Protein AF-A0A2S8GJJ5-F1 (afdb_monomer)

Structure (mmCIF, N/CA/C/O backbone):
data_AF-A0A2S8GJJ5-F1
#
_entry.id   AF-A0A2S8GJJ5-F1
#
loop_
_atom_site.group_PDB
_atom_site.id
_atom_site.type_symbol
_atom_site.label_atom_id
_atom_site.label_alt_id
_atom_site.label_comp_id
_atom_site.label_asym_id
_atom_site.label_entity_id
_atom_site.label_seq_id
_atom_site.pdbx_PDB_ins_code
_atom_site.Cartn_x
_atom_site.Cartn_y
_atom_site.Cartn_z
_atom_site.occupancy
_atom_site.B_iso_or_equiv
_atom_site.auth_seq_id
_atom_site.auth_comp_id
_atom_site.auth_asym_id
_atom_site.auth_atom_id
_atom_site.pdbx_PDB_model_num
ATOM 1 N N . MET A 1 1 ? -1.667 -12.383 -9.788 1.00 52.94 1 MET A N 1
ATOM 2 C CA . MET A 1 1 ? -0.301 -11.829 -9.575 1.00 52.94 1 MET A CA 1
ATOM 3 C C . MET A 1 1 ? 0.108 -11.049 -10.818 1.00 52.94 1 MET A C 1
ATOM 5 O O . MET A 1 1 ? -0.286 -11.473 -11.898 1.00 52.94 1 MET A O 1
ATOM 9 N N . PRO A 1 2 ? 0.875 -9.944 -10.717 1.00 57.31 2 PRO A N 1
ATOM 10 C CA . PRO A 1 2 ? 1.230 -9.150 -11.893 1.00 57.31 2 PRO A CA 1
ATOM 11 C C . PRO A 1 2 ? 2.008 -9.997 -12.908 1.00 57.31 2 PRO A C 1
ATOM 13 O O . PRO A 1 2 ? 2.920 -10.736 -12.539 1.00 57.31 2 PRO A O 1
ATOM 16 N N . ALA A 1 3 ? 1.654 -9.891 -14.187 1.00 61.38 3 ALA A N 1
ATOM 17 C CA . ALA A 1 3 ? 2.387 -10.554 -15.259 1.00 6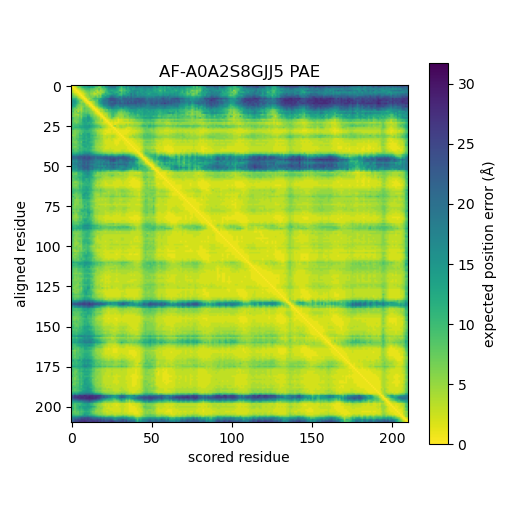1.38 3 ALA A CA 1
ATOM 18 C C . ALA A 1 3 ? 3.567 -9.676 -15.695 1.00 61.38 3 ALA A C 1
ATOM 20 O O . ALA A 1 3 ? 3.374 -8.507 -16.048 1.00 61.38 3 ALA A O 1
ATOM 21 N N . TYR A 1 4 ? 4.777 -10.239 -15.692 1.00 63.47 4 TYR A N 1
ATOM 22 C CA . TYR A 1 4 ? 5.993 -9.548 -16.122 1.00 63.47 4 TYR A CA 1
ATOM 23 C C . TYR A 1 4 ? 6.486 -10.085 -17.458 1.00 63.47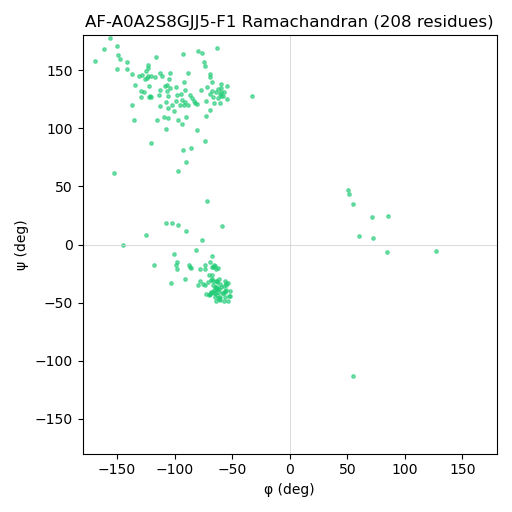 4 TYR A C 1
ATOM 25 O O . TYR A 1 4 ? 6.562 -11.291 -17.684 1.00 63.47 4 TYR A O 1
ATOM 33 N N . TYR A 1 5 ? 6.875 -9.161 -18.324 1.00 61.09 5 TYR A N 1
ATOM 34 C CA . TYR A 1 5 ? 7.342 -9.418 -19.671 1.00 61.09 5 TYR A CA 1
ATOM 35 C C . TYR A 1 5 ? 8.729 -8.809 -19.848 1.00 61.09 5 TYR A C 1
ATOM 37 O O . TYR A 1 5 ? 9.034 -7.726 -19.345 1.00 61.09 5 TYR A O 1
ATOM 45 N N . GLU A 1 6 ? 9.583 -9.498 -20.594 1.00 61.84 6 GLU A N 1
ATOM 46 C CA . GLU A 1 6 ? 10.847 -8.945 -21.064 1.00 61.84 6 GLU A CA 1
ATOM 47 C C . GLU A 1 6 ? 10.634 -8.393 -22.475 1.00 61.84 6 GLU A C 1
ATOM 49 O O . GLU A 1 6 ? 10.270 -9.136 -23.389 1.00 61.84 6 GLU A O 1
ATOM 54 N N . LEU A 1 7 ? 10.862 -7.093 -22.670 1.00 57.16 7 LEU A N 1
ATOM 55 C CA . LEU A 1 7 ? 10.844 -6.520 -24.013 1.00 57.16 7 LEU A CA 1
ATOM 56 C C . LEU A 1 7 ? 12.061 -7.029 -24.792 1.00 57.16 7 LEU A C 1
ATOM 58 O O . LEU A 1 7 ? 13.203 -6.728 -24.448 1.00 57.16 7 LEU A O 1
ATOM 62 N N . ARG A 1 8 ? 11.817 -7.792 -25.861 1.00 49.19 8 ARG A N 1
ATOM 63 C CA . ARG A 1 8 ? 12.848 -8.231 -26.811 1.00 49.19 8 ARG A CA 1
ATOM 64 C C . ARG A 1 8 ? 12.732 -7.410 -28.092 1.00 49.19 8 ARG A C 1
ATOM 66 O O . ARG A 1 8 ? 11.630 -7.226 -28.594 1.00 49.19 8 ARG A O 1
ATOM 73 N N . GLY A 1 9 ? 13.860 -6.931 -28.623 1.00 54.44 9 GLY A N 1
ATOM 74 C CA . GLY A 1 9 ? 13.903 -6.237 -29.921 1.00 54.44 9 GLY A CA 1
ATOM 75 C C . GLY A 1 9 ? 14.570 -4.860 -29.929 1.00 54.44 9 GLY A C 1
ATOM 76 O O . GLY A 1 9 ? 14.778 -4.312 -31.005 1.00 54.44 9 GLY A O 1
ATOM 77 N N . VAL A 1 10 ? 14.968 -4.321 -28.771 1.00 59.69 10 VAL A N 1
ATOM 78 C CA . VAL A 1 10 ? 15.830 -3.130 -28.692 1.00 59.69 10 VAL A CA 1
ATOM 79 C C . VAL A 1 10 ? 17.236 -3.582 -28.276 1.00 59.69 10 VAL A C 1
ATOM 81 O O . VAL A 1 10 ? 17.415 -4.017 -27.134 1.00 59.69 10 VAL A O 1
ATOM 84 N N . PRO A 1 11 ? 18.240 -3.542 -29.175 1.00 49.84 11 PRO A N 1
ATOM 85 C CA . PRO A 1 11 ? 19.603 -3.949 -28.844 1.00 49.84 11 PRO A CA 1
ATOM 86 C C . PRO A 1 11 ? 20.123 -3.184 -27.619 1.00 49.84 11 PRO A C 1
ATOM 88 O O . PRO A 1 11 ? 20.092 -1.958 -27.589 1.00 49.84 11 PRO A O 1
ATOM 91 N N . GLY A 1 12 ? 20.573 -3.910 -26.593 1.00 54.97 12 GLY A N 1
ATOM 92 C CA . GLY A 1 12 ? 21.130 -3.328 -25.364 1.00 54.97 12 GLY A CA 1
ATOM 93 C C . GLY A 1 12 ? 20.116 -2.926 -24.284 1.00 54.97 12 GLY A C 1
ATOM 94 O O . GLY A 1 12 ? 20.532 -2.612 -23.173 1.00 54.97 12 GLY A O 1
ATOM 95 N N . VAL A 1 13 ? 18.805 -2.990 -24.543 1.00 56.56 13 VAL A N 1
ATOM 96 C CA . VAL A 1 13 ? 17.774 -2.658 -23.545 1.00 56.56 13 VAL A CA 1
ATOM 97 C C . VAL A 1 13 ? 17.090 -3.934 -23.061 1.00 56.56 13 VAL A C 1
ATOM 99 O O . VAL A 1 13 ? 16.177 -4.449 -23.699 1.00 56.56 13 VAL A O 1
ATOM 102 N N . ARG A 1 14 ? 17.509 -4.437 -21.894 1.00 58.53 14 ARG A N 1
ATOM 103 C CA . ARG A 1 14 ? 16.761 -5.452 -21.135 1.00 58.53 14 ARG A CA 1
ATOM 104 C C . ARG A 1 14 ? 15.858 -4.745 -20.132 1.00 58.53 14 ARG A C 1
ATOM 106 O O . ARG A 1 14 ? 16.223 -4.588 -18.970 1.00 58.53 14 ARG A O 1
ATOM 113 N N . LYS A 1 15 ? 14.700 -4.262 -20.586 1.00 62.59 15 LYS A N 1
ATOM 114 C CA . LYS A 1 15 ? 13.702 -3.653 -19.697 1.00 62.59 15 LYS A CA 1
ATOM 115 C C . LYS A 1 15 ? 12.581 -4.654 -19.436 1.00 62.59 15 LYS A C 1
ATOM 117 O O . LYS A 1 15 ? 11.916 -5.101 -20.371 1.00 62.59 15 LYS A O 1
ATOM 122 N N . ARG A 1 16 ? 12.388 -5.004 -18.163 1.00 65.38 16 ARG A N 1
ATOM 123 C CA . ARG A 1 16 ? 11.193 -5.721 -17.712 1.00 65.38 16 ARG A CA 1
ATOM 124 C C . ARG A 1 16 ? 10.044 -4.727 -17.622 1.00 65.38 16 ARG A C 1
ATOM 126 O O . ARG A 1 16 ? 10.215 -3.632 -17.091 1.00 65.38 16 ARG A O 1
ATOM 133 N N . ILE A 1 17 ? 8.900 -5.106 -18.166 1.00 69.31 17 ILE A N 1
ATOM 134 C CA . ILE A 1 17 ? 7.639 -4.388 -18.009 1.00 69.31 17 ILE A CA 1
ATOM 135 C C . ILE A 1 17 ? 6.677 -5.312 -17.276 1.00 69.31 17 ILE A C 1
ATOM 137 O O . ILE A 1 17 ? 6.706 -6.520 -17.490 1.00 69.31 17 ILE A O 1
ATOM 141 N N . GLY A 1 18 ? 5.835 -4.771 -16.408 1.00 67.12 18 GLY A N 1
ATOM 142 C CA . GLY A 1 18 ? 4.723 -5.529 -15.848 1.00 67.12 18 GLY A CA 1
ATOM 143 C C . GLY A 1 18 ? 3.418 -4.812 -16.128 1.00 67.12 18 GLY A C 1
ATOM 144 O O . GLY A 1 18 ? 3.379 -3.580 -16.161 1.00 67.12 18 GLY A O 1
ATOM 145 N N . LEU A 1 19 ? 2.367 -5.589 -16.360 1.00 69.19 19 LEU A N 1
ATOM 146 C CA . LEU A 1 19 ? 1.016 -5.061 -16.499 1.00 69.19 19 LEU A CA 1
ATOM 147 C C . LEU A 1 19 ? 0.356 -5.067 -15.119 1.00 69.19 19 LEU A C 1
ATOM 149 O O . LEU A 1 19 ? 0.287 -6.107 -14.462 1.00 69.19 19 LEU A O 1
ATOM 153 N N . ARG A 1 20 ? -0.094 -3.891 -14.670 1.00 74.50 20 ARG A N 1
ATOM 154 C CA . ARG A 1 20 ? -0.868 -3.747 -13.434 1.00 74.50 20 ARG A CA 1
ATOM 155 C C . ARG A 1 20 ? -2.345 -3.882 -13.780 1.00 74.50 20 ARG A C 1
ATOM 157 O O . ARG A 1 20 ? -2.916 -2.981 -14.381 1.00 74.50 20 ARG A O 1
ATOM 164 N N . GLU A 1 21 ? -2.965 -4.978 -13.370 1.00 76.12 21 GLU A N 1
ATOM 165 C CA . GLU A 1 21 ? -4.426 -5.103 -13.363 1.00 76.12 21 GLU A CA 1
ATOM 166 C C . GLU A 1 21 ? -4.950 -4.787 -11.965 1.00 76.12 21 GLU A C 1
ATOM 168 O O . GLU A 1 21 ? -5.479 -5.650 -11.270 1.00 76.12 21 GLU A O 1
ATOM 173 N N . LEU A 1 22 ? -4.727 -3.545 -11.529 1.00 85.06 22 LEU A N 1
ATOM 174 C CA . LEU A 1 22 ? -5.229 -3.025 -10.265 1.00 85.06 22 LEU A CA 1
ATOM 175 C C . LEU A 1 22 ? -6.087 -1.795 -10.537 1.00 85.06 22 LEU A C 1
ATOM 177 O O . LEU A 1 22 ? -5.639 -0.832 -11.158 1.00 85.06 22 LEU A O 1
ATOM 181 N N . PHE A 1 23 ? -7.309 -1.811 -10.023 1.00 86.25 23 PHE A N 1
ATOM 182 C CA . PHE A 1 23 ? -8.261 -0.726 -10.201 1.00 86.25 23 PHE A CA 1
ATOM 183 C C . PHE A 1 23 ? -8.871 -0.322 -8.866 1.00 86.25 23 PHE A C 1
ATOM 185 O O . PHE A 1 23 ? -9.148 -1.150 -7.999 1.00 86.25 23 PHE A O 1
ATOM 192 N N . VAL A 1 24 ? -9.133 0.973 -8.721 1.00 89.25 24 VAL A N 1
ATOM 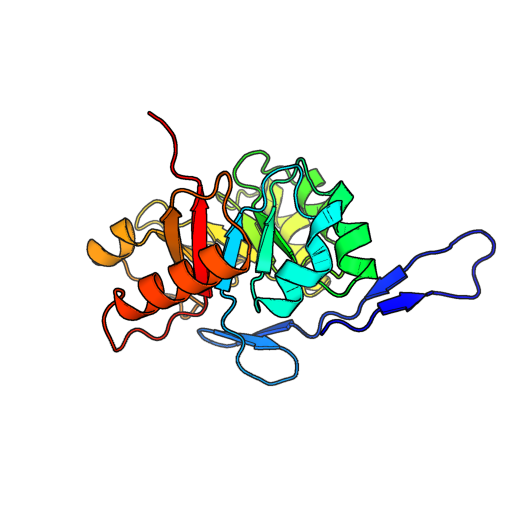193 C CA . VAL A 1 24 ? -9.951 1.504 -7.633 1.00 89.25 24 VAL A CA 1
ATOM 194 C C . VAL A 1 24 ? -11.385 1.610 -8.129 1.00 89.25 24 VAL A C 1
ATOM 196 O O . VAL A 1 24 ? -11.655 2.274 -9.131 1.00 89.25 24 VAL A O 1
ATOM 199 N N . ARG A 1 25 ? -12.324 0.982 -7.419 1.00 87.31 25 ARG A N 1
ATOM 200 C CA . ARG A 1 25 ? -13.751 1.084 -7.731 1.00 87.31 25 ARG A CA 1
ATOM 201 C C . ARG A 1 25 ? -14.548 1.271 -6.451 1.00 87.31 25 ARG A C 1
ATOM 203 O O . ARG A 1 25 ? -14.593 0.385 -5.601 1.00 87.31 25 ARG A O 1
ATOM 210 N N . ARG A 1 26 ? -15.266 2.396 -6.366 1.00 85.81 26 ARG A N 1
ATOM 211 C CA . ARG A 1 26 ? -16.057 2.777 -5.184 1.00 85.81 26 ARG A CA 1
ATOM 212 C C . ARG A 1 26 ? -15.165 2.786 -3.933 1.00 85.81 26 ARG A C 1
ATOM 214 O O . ARG A 1 26 ? -14.244 3.585 -3.865 1.00 85.81 26 ARG A O 1
ATOM 221 N N . ASN A 1 27 ? -15.415 1.876 -2.995 1.00 90.81 27 ASN A N 1
ATOM 222 C CA . ASN A 1 27 ? -14.794 1.851 -1.676 1.00 90.81 27 ASN A CA 1
ATOM 223 C C . ASN A 1 27 ? -13.764 0.714 -1.540 1.00 90.81 27 ASN A C 1
ATOM 225 O O . ASN A 1 27 ? -13.465 0.288 -0.429 1.00 90.81 27 ASN A O 1
ATOM 229 N N . SER A 1 28 ? -13.267 0.142 -2.642 1.00 93.12 28 SER A N 1
ATOM 230 C CA . SER A 1 28 ? -12.338 -0.994 -2.583 1.00 93.12 28 SER A CA 1
ATOM 231 C C . SER A 1 28 ? -11.356 -1.032 -3.751 1.00 93.12 28 SER A C 1
ATOM 233 O O . SER A 1 28 ? -11.570 -0.407 -4.797 1.00 93.12 28 SER A O 1
ATOM 235 N N . PHE A 1 29 ? -10.296 -1.815 -3.564 1.00 94.12 29 PHE A N 1
ATOM 236 C CA . PHE A 1 29 ? -9.364 -2.198 -4.616 1.00 94.12 29 PHE A CA 1
ATOM 237 C C . PHE A 1 29 ? -9.848 -3.467 -5.320 1.00 94.12 29 PHE A C 1
ATOM 239 O O . PHE A 1 29 ? -10.474 -4.335 -4.707 1.00 94.12 29 PHE A O 1
ATOM 246 N N . PHE A 1 30 ? -9.560 -3.569 -6.612 1.00 91.81 30 PHE A N 1
ATOM 247 C CA . PHE A 1 30 ? -9.868 -4.730 -7.434 1.00 91.81 30 PHE A CA 1
ATOM 248 C C . PHE A 1 30 ? -8.625 -5.165 -8.191 1.00 91.81 30 PHE A C 1
ATOM 250 O O . PHE A 1 30 ? -8.020 -4.353 -8.887 1.00 91.81 30 PHE A O 1
ATOM 257 N N . GLN A 1 31 ? -8.285 -6.440 -8.066 1.00 87.12 31 GLN A N 1
ATOM 258 C CA . GLN A 1 31 ? -7.213 -7.088 -8.802 1.00 87.12 31 GLN A CA 1
ATOM 259 C C . GLN A 1 31 ? -7.808 -8.250 -9.597 1.00 87.12 31 GLN A C 1
ATOM 261 O O . GLN A 1 31 ? -8.518 -9.068 -9.013 1.00 87.12 31 GLN A O 1
ATOM 266 N N . GLU A 1 32 ? -7.553 -8.310 -10.909 1.00 84.19 32 GLU A N 1
ATOM 267 C CA . GLU A 1 32 ? -8.095 -9.363 -11.796 1.00 84.19 32 GLU A CA 1
ATOM 268 C C . GLU A 1 32 ? -9.629 -9.532 -11.626 1.00 84.19 32 GLU A C 1
ATOM 270 O O . GLU A 1 32 ? -10.144 -10.629 -11.403 1.00 84.19 32 GLU A O 1
ATOM 275 N N . ASP A 1 33 ? -10.360 -8.407 -11.618 1.00 84.69 33 ASP A N 1
ATOM 276 C CA . ASP A 1 33 ? -11.817 -8.300 -11.390 1.00 84.69 33 ASP A CA 1
ATOM 277 C C . ASP A 1 33 ? -12.346 -8.815 -10.039 1.00 84.69 33 ASP A C 1
ATOM 279 O O . ASP A 1 33 ? -13.556 -8.819 -9.785 1.00 84.69 33 ASP A O 1
ATOM 283 N N . ARG A 1 34 ? -11.460 -9.185 -9.116 1.00 88.81 34 ARG A N 1
ATOM 284 C CA . ARG A 1 34 ? -11.815 -9.606 -7.760 1.00 88.81 34 ARG A CA 1
ATOM 285 C C . ARG A 1 34 ? -11.495 -8.509 -6.771 1.00 88.81 34 ARG A C 1
ATOM 287 O O . ARG A 1 34 ? -10.479 -7.830 -6.880 1.00 88.81 34 ARG A O 1
ATOM 294 N N . ARG A 1 35 ? -12.361 -8.348 -5.770 1.00 92.25 35 ARG A N 1
ATOM 295 C CA . ARG A 1 35 ? -12.073 -7.438 -4.665 1.00 92.25 35 ARG A CA 1
ATOM 296 C C . ARG A 1 35 ? -10.793 -7.894 -3.969 1.00 92.25 35 ARG A C 1
ATOM 298 O O . ARG A 1 35 ? -10.693 -9.044 -3.547 1.00 92.25 35 ARG A O 1
ATOM 305 N N . TRP A 1 36 ? -9.859 -6.968 -3.816 1.00 91.94 36 TRP A N 1
ATOM 306 C CA . TRP A 1 36 ? -8.599 -7.176 -3.128 1.00 91.94 36 TRP A CA 1
ATOM 307 C C . TRP A 1 36 ? -8.565 -6.321 -1.863 1.00 91.94 36 TRP A C 1
ATOM 309 O O . TRP A 1 36 ? -8.852 -5.125 -1.903 1.00 91.94 36 TRP A O 1
ATOM 319 N N . VAL A 1 37 ? -8.257 -6.956 -0.734 1.00 93.31 37 VAL A N 1
ATOM 320 C CA . VAL A 1 37 ? -8.113 -6.303 0.572 1.00 93.31 37 VAL A CA 1
ATOM 321 C C . VAL A 1 37 ? -6.687 -6.573 1.046 1.00 93.31 37 VAL A C 1
ATOM 323 O O . VAL A 1 37 ? -6.454 -7.605 1.681 1.00 93.31 37 VAL A O 1
ATOM 326 N N . PRO A 1 38 ? -5.707 -5.729 0.676 1.00 93.12 38 PRO A N 1
ATOM 327 C CA . PRO A 1 38 ? -4.323 -5.925 1.074 1.00 93.12 38 PRO A CA 1
ATOM 328 C C . PRO A 1 38 ? -4.182 -5.892 2.596 1.00 93.12 38 PRO A C 1
ATOM 330 O O . PRO A 1 38 ? -4.492 -4.887 3.244 1.00 93.12 38 PRO A O 1
ATOM 333 N N . ARG A 1 39 ? -3.653 -6.988 3.144 1.00 95.44 39 ARG A N 1
ATOM 334 C CA . ARG A 1 39 ? -3.004 -6.997 4.454 1.00 95.44 39 ARG A CA 1
ATOM 335 C C . ARG A 1 39 ? -1.562 -6.614 4.216 1.00 95.44 39 ARG A C 1
ATOM 337 O O . ARG A 1 39 ? -0.923 -7.198 3.341 1.00 95.44 39 ARG A O 1
ATOM 344 N N . ALA A 1 40 ? -1.068 -5.634 4.953 1.00 96.31 40 ALA A N 1
ATOM 345 C CA . ALA A 1 40 ? 0.265 -5.119 4.701 1.00 96.31 40 ALA A CA 1
ATOM 346 C C . ALA A 1 40 ? 1.006 -4.789 5.987 1.00 96.31 40 ALA A C 1
ATOM 348 O O . ALA A 1 40 ? 0.401 -4.550 7.027 1.00 96.31 40 ALA A O 1
ATOM 349 N N . SER A 1 41 ? 2.328 -4.776 5.907 1.00 95.25 41 SER A N 1
ATOM 350 C CA . SER A 1 41 ? 3.194 -4.363 7.008 1.00 95.25 41 SER A CA 1
ATOM 351 C C . SER A 1 41 ? 4.468 -3.759 6.449 1.00 95.25 41 SER A C 1
ATOM 353 O O . SER A 1 41 ? 4.915 -4.168 5.375 1.00 95.25 41 SER A O 1
ATOM 355 N N . PHE A 1 42 ? 5.088 -2.836 7.183 1.00 91.56 42 PHE A N 1
ATOM 356 C CA . PHE A 1 42 ? 6.426 -2.370 6.822 1.00 91.56 42 PHE A CA 1
ATOM 357 C C . PHE A 1 42 ? 7.413 -3.532 6.755 1.00 91.56 42 PHE A C 1
ATOM 359 O O . PHE A 1 42 ? 7.496 -4.352 7.670 1.00 91.56 42 PHE A O 1
ATOM 366 N N . ALA A 1 43 ? 8.171 -3.580 5.666 1.00 85.56 43 ALA A N 1
ATOM 367 C CA . ALA A 1 43 ? 9.363 -4.392 5.555 1.00 85.56 43 ALA A CA 1
ATOM 368 C C . ALA A 1 43 ? 10.558 -3.536 5.991 1.00 85.56 43 ALA A C 1
ATOM 370 O O . ALA A 1 43 ? 10.831 -2.487 5.404 1.00 85.56 43 ALA A O 1
ATOM 371 N N . MET A 1 44 ? 11.267 -3.981 7.030 1.00 73.62 44 MET A N 1
ATOM 372 C CA . MET A 1 44 ? 12.530 -3.360 7.446 1.00 73.62 44 MET A CA 1
ATOM 373 C C . MET A 1 44 ? 13.587 -3.504 6.331 1.00 73.62 44 MET A C 1
ATOM 375 O O . MET A 1 44 ? 13.374 -4.224 5.366 1.00 73.62 44 MET A O 1
ATOM 379 N N . GLU A 1 45 ? 14.733 -2.831 6.414 1.00 62.84 45 GLU A N 1
ATOM 380 C CA . GLU A 1 45 ? 15.670 -2.683 5.276 1.00 62.84 45 GLU A CA 1
ATOM 381 C C . GLU A 1 45 ? 16.375 -3.989 4.816 1.00 62.84 45 GLU A C 1
ATOM 383 O O . GLU A 1 45 ? 16.990 -4.012 3.754 1.00 62.84 45 GLU A O 1
ATOM 388 N N . ASN A 1 46 ? 16.268 -5.099 5.564 1.00 55.94 46 ASN A N 1
ATOM 389 C CA . ASN A 1 46 ? 17.018 -6.352 5.334 1.00 55.94 46 ASN A CA 1
ATOM 390 C C . ASN A 1 46 ? 16.252 -7.671 5.008 1.00 55.94 46 ASN A C 1
ATOM 392 O O . ASN A 1 46 ? 16.910 -8.584 4.508 1.00 55.94 46 ASN A O 1
ATOM 396 N N . PRO A 1 47 ? 14.934 -7.871 5.236 1.00 54.78 47 PRO A N 1
ATOM 397 C CA . PRO A 1 47 ? 14.297 -9.178 5.062 1.00 54.78 47 PRO A CA 1
ATOM 398 C C . PRO A 1 47 ? 13.820 -9.480 3.633 1.00 54.78 47 PRO A C 1
ATOM 400 O O . PRO A 1 47 ? 13.659 -10.644 3.289 1.00 54.78 47 PRO A O 1
ATOM 403 N N . LEU A 1 48 ? 13.610 -8.497 2.748 1.00 56.97 48 LEU A N 1
ATOM 404 C CA . LEU A 1 48 ? 13.000 -8.793 1.436 1.00 56.97 48 LEU A CA 1
ATOM 405 C C . LEU A 1 48 ? 13.898 -9.634 0.509 1.00 56.97 48 LEU A C 1
ATOM 407 O O . LEU A 1 48 ? 13.383 -10.429 -0.274 1.00 56.97 48 LEU A O 1
ATOM 411 N N . HIS A 1 49 ? 15.226 -9.529 0.621 1.00 56.38 49 HIS A N 1
ATOM 412 C CA . HIS A 1 49 ? 16.150 -10.316 -0.206 1.00 56.38 49 HIS A CA 1
ATOM 413 C C . HIS A 1 49 ? 16.272 -11.787 0.216 1.00 56.38 49 HIS A C 1
ATOM 415 O O . HIS A 1 49 ? 16.461 -12.645 -0.644 1.00 56.38 49 HIS A O 1
ATOM 421 N N . SER A 1 50 ? 16.177 -12.090 1.513 1.00 55.66 50 SER A N 1
ATOM 422 C CA . SER A 1 50 ? 16.311 -13.454 2.049 1.00 55.66 50 SER A CA 1
ATOM 423 C C . SER A 1 50 ? 14.967 -14.140 2.314 1.00 55.66 50 SER A C 1
ATOM 425 O O . SER A 1 50 ? 14.930 -15.361 2.467 1.00 55.66 50 SER A O 1
ATOM 427 N N . GLU A 1 51 ? 13.864 -13.385 2.341 1.00 59.69 51 GLU A N 1
ATOM 428 C CA . GLU A 1 51 ? 12.550 -13.875 2.764 1.00 59.69 51 GLU A CA 1
ATOM 429 C C . GLU A 1 51 ? 11.430 -13.669 1.744 1.00 59.69 51 GLU A C 1
ATOM 431 O O . GLU A 1 51 ? 10.276 -13.908 2.073 1.00 59.69 51 GLU A O 1
ATOM 436 N N . SER A 1 52 ? 11.705 -13.241 0.514 1.00 58.84 52 SER A N 1
ATOM 437 C CA . SER A 1 52 ? 10.657 -12.898 -0.460 1.00 58.84 52 SER A CA 1
ATOM 438 C C . SER A 1 52 ? 9.579 -13.964 -0.684 1.00 58.84 52 SER A C 1
ATOM 440 O O . SER A 1 52 ? 8.393 -13.632 -0.746 1.00 58.84 52 SER A O 1
ATOM 442 N N . ASN A 1 53 ? 9.960 -15.245 -0.732 1.00 61.16 53 ASN A N 1
ATOM 443 C CA . ASN A 1 53 ?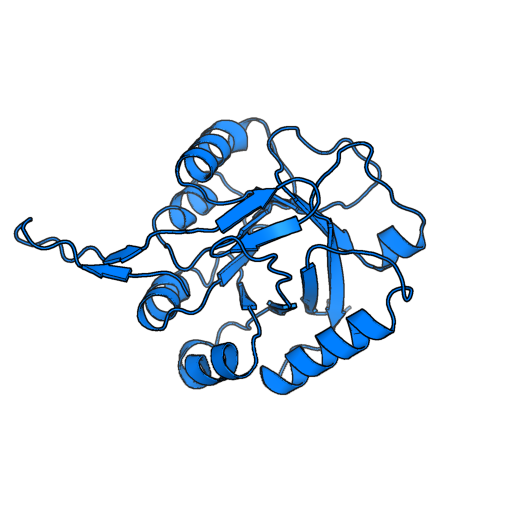 8.995 -16.346 -0.811 1.00 61.16 53 ASN A CA 1
ATOM 444 C C . ASN A 1 53 ? 8.047 -16.345 0.402 1.00 61.16 53 ASN A C 1
ATOM 446 O O . ASN A 1 53 ? 6.850 -16.539 0.242 1.00 61.16 53 ASN A O 1
ATOM 450 N N . ARG A 1 54 ? 8.544 -15.993 1.596 1.00 78.56 54 ARG A N 1
ATOM 451 C CA . ARG A 1 54 ? 7.755 -15.943 2.837 1.00 78.56 54 ARG A CA 1
ATOM 452 C C . ARG A 1 54 ? 6.677 -14.860 2.817 1.00 78.56 54 ARG A C 1
ATOM 454 O O . ARG A 1 54 ? 5.642 -15.054 3.439 1.00 78.56 54 ARG A O 1
ATOM 461 N N . TRP A 1 55 ? 6.895 -13.738 2.126 1.00 83.69 55 TRP A N 1
ATOM 462 C CA . TRP A 1 55 ? 5.888 -12.671 2.001 1.00 83.69 55 TRP A CA 1
ATOM 463 C C . TRP A 1 55 ? 4.719 -13.105 1.118 1.00 83.69 55 TRP A C 1
ATOM 465 O O . TRP A 1 55 ? 3.560 -12.910 1.480 1.00 83.69 55 TRP A O 1
ATOM 475 N N . THR A 1 56 ? 5.035 -13.752 -0.006 1.00 82.38 56 THR A N 1
ATOM 476 C CA . THR A 1 56 ? 4.024 -14.331 -0.900 1.00 82.38 56 THR A CA 1
ATOM 477 C C . THR A 1 56 ? 3.253 -15.446 -0.204 1.00 82.38 56 THR A C 1
ATOM 479 O O . THR A 1 56 ? 2.025 -15.434 -0.212 1.00 82.38 56 THR A O 1
ATOM 482 N N . ASP A 1 57 ? 3.965 -16.376 0.436 1.00 85.31 57 ASP A N 1
ATOM 483 C CA . ASP A 1 57 ? 3.368 -17.524 1.124 1.00 85.31 57 ASP A CA 1
ATOM 484 C C . ASP A 1 57 ? 2.471 -17.091 2.295 1.00 85.31 57 ASP A C 1
ATOM 486 O O . ASP A 1 57 ? 1.479 -17.752 2.598 1.00 85.31 57 ASP A O 1
ATOM 490 N N . ALA A 1 58 ? 2.801 -15.970 2.944 1.00 87.56 58 ALA A N 1
ATOM 491 C CA . ALA A 1 58 ? 2.009 -15.398 4.026 1.00 87.56 58 ALA A CA 1
ATOM 492 C C . ALA A 1 58 ? 0.811 -14.556 3.548 1.00 87.56 58 ALA A C 1
ATOM 494 O O . ALA A 1 58 ? 0.058 -14.093 4.399 1.00 87.56 58 ALA A O 1
ATOM 495 N N . ASP A 1 59 ? 0.624 -14.328 2.241 1.00 89.38 59 ASP A N 1
ATOM 496 C CA . ASP A 1 59 ? -0.388 -13.395 1.707 1.00 89.38 59 ASP A CA 1
ATOM 497 C C . ASP A 1 59 ? -0.295 -12.000 2.367 1.00 89.38 59 ASP A C 1
ATOM 499 O O . ASP A 1 59 ? -1.290 -11.402 2.792 1.00 89.38 59 ASP A O 1
ATOM 503 N N . LEU A 1 60 ? 0.938 -11.500 2.520 1.00 92.19 60 LEU A N 1
ATOM 504 C CA . LEU A 1 60 ? 1.233 -10.211 3.144 1.00 92.19 60 LEU A CA 1
ATOM 505 C C . LEU A 1 60 ? 1.960 -9.296 2.159 1.00 92.19 60 LEU A C 1
ATOM 507 O O . LEU A 1 60 ? 3.000 -9.649 1.605 1.00 92.19 60 LEU A O 1
ATOM 511 N N . VAL A 1 61 ? 1.435 -8.085 1.978 1.00 94.00 61 VAL A N 1
ATOM 512 C CA . VAL A 1 61 ? 2.024 -7.081 1.091 1.00 94.00 61 VAL A CA 1
ATOM 513 C C . VAL A 1 61 ? 3.056 -6.248 1.863 1.00 94.00 61 VAL A C 1
ATOM 515 O O . VAL A 1 61 ? 2.697 -5.587 2.839 1.00 94.00 61 VAL A O 1
ATOM 518 N N . PRO A 1 62 ? 4.334 -6.233 1.464 1.00 94.12 62 PRO A N 1
ATOM 519 C CA . PRO A 1 62 ? 5.323 -5.349 2.073 1.00 94.12 62 PRO A CA 1
ATOM 520 C C . PRO A 1 62 ? 5.056 -3.868 1.760 1.00 94.12 62 PRO A C 1
ATOM 522 O O . PRO A 1 62 ? 4.874 -3.479 0.601 1.00 94.12 62 PRO A O 1
ATOM 525 N N . ILE A 1 63 ? 5.098 -3.036 2.802 1.00 95.06 63 ILE A N 1
ATOM 526 C CA . ILE A 1 63 ? 5.195 -1.575 2.714 1.00 95.06 63 ILE A CA 1
ATOM 527 C C . ILE A 1 63 ? 6.672 -1.200 2.823 1.00 95.06 63 ILE A C 1
ATOM 529 O O . ILE A 1 63 ? 7.365 -1.657 3.731 1.00 95.06 63 ILE A O 1
ATOM 533 N N . ILE A 1 64 ? 7.173 -0.379 1.907 1.00 93.31 64 ILE A N 1
ATOM 534 C CA . ILE A 1 64 ? 8.566 0.074 1.918 1.00 93.31 64 ILE A CA 1
ATOM 535 C C . ILE A 1 64 ? 8.651 1.596 1.901 1.00 93.31 64 ILE A C 1
ATOM 537 O O . ILE A 1 64 ? 7.806 2.279 1.317 1.00 93.31 64 ILE A O 1
ATOM 541 N N . SER A 1 65 ? 9.711 2.116 2.515 1.00 91.06 65 SER A N 1
ATOM 542 C CA . SER A 1 65 ? 10.070 3.527 2.424 1.00 91.06 65 SER A CA 1
ATOM 543 C C . SER A 1 65 ? 10.790 3.830 1.100 1.00 91.06 65 SER A C 1
ATOM 545 O O . SER A 1 65 ? 11.283 2.918 0.419 1.00 91.06 65 SER A O 1
ATOM 547 N N . PRO A 1 66 ? 10.950 5.114 0.735 1.00 87.62 66 PRO A N 1
ATOM 548 C CA . PRO A 1 66 ? 11.598 5.517 -0.516 1.00 87.62 66 PRO A CA 1
ATOM 549 C C . PRO A 1 66 ? 13.087 5.151 -0.562 1.00 87.62 66 PRO A C 1
ATOM 551 O O . PRO A 1 66 ? 13.694 5.118 -1.634 1.00 87.62 66 PRO A O 1
ATOM 554 N N . ARG A 1 67 ? 13.691 4.875 0.601 1.00 86.94 67 ARG A N 1
ATOM 555 C CA . ARG A 1 67 ? 15.091 4.449 0.737 1.00 86.94 67 ARG A CA 1
ATOM 556 C C . ARG A 1 67 ? 15.313 3.035 0.201 1.00 86.94 67 ARG A C 1
ATOM 558 O O . ARG A 1 67 ? 16.392 2.741 -0.298 1.00 86.94 67 ARG A O 1
ATOM 565 N N . ASN A 1 68 ? 14.263 2.217 0.214 1.00 87.94 68 ASN A N 1
ATOM 566 C CA . ASN A 1 68 ? 14.292 0.804 -0.149 1.00 87.94 68 ASN A CA 1
ATOM 567 C C . ASN A 1 68 ? 13.743 0.531 -1.560 1.00 87.94 68 ASN A C 1
ATOM 569 O O . ASN A 1 68 ? 13.382 -0.598 -1.892 1.00 87.94 68 ASN A O 1
ATOM 573 N N . LEU A 1 69 ? 13.670 1.551 -2.426 1.00 87.62 69 LEU A N 1
ATOM 574 C CA . LEU A 1 69 ? 13.175 1.399 -3.803 1.00 87.62 69 LEU A CA 1
ATOM 575 C C . LEU A 1 69 ? 14.029 0.455 -4.661 1.00 87.62 69 LEU A C 1
ATOM 577 O O . LEU A 1 69 ? 13.540 -0.073 -5.658 1.00 87.62 69 LEU A O 1
ATOM 581 N N . ASN A 1 70 ? 15.282 0.202 -4.280 1.00 85.75 70 ASN A N 1
ATOM 582 C CA . ASN A 1 70 ? 16.121 -0.818 -4.910 1.00 85.75 70 ASN A CA 1
ATOM 583 C C . ASN A 1 70 ? 15.470 -2.215 -4.874 1.00 85.75 70 ASN A C 1
ATOM 585 O O . ASN A 1 70 ? 15.628 -2.964 -5.837 1.00 85.75 70 ASN A O 1
ATOM 589 N N . LEU A 1 71 ? 14.668 -2.517 -3.845 1.00 85.69 71 LEU A N 1
ATOM 590 C CA . LEU A 1 71 ? 13.953 -3.791 -3.685 1.00 85.69 71 LEU A CA 1
ATOM 591 C C . LEU A 1 71 ? 12.822 -3.982 -4.709 1.00 85.69 71 LEU A C 1
ATOM 593 O O . LEU A 1 71 ? 12.340 -5.098 -4.910 1.00 85.69 71 LEU A O 1
ATOM 597 N N . ALA A 1 72 ? 12.397 -2.915 -5.396 1.00 88.12 72 ALA A N 1
ATOM 598 C CA . ALA A 1 72 ? 11.304 -2.978 -6.360 1.00 88.12 72 ALA A CA 1
ATOM 599 C C . ALA A 1 72 ? 11.614 -3.887 -7.557 1.00 88.12 72 ALA A C 1
ATOM 601 O O . ALA A 1 72 ? 10.708 -4.546 -8.074 1.00 88.12 72 ALA A O 1
ATOM 602 N N . ASN A 1 73 ? 12.882 -3.973 -7.971 1.00 84.06 73 ASN A N 1
ATOM 603 C CA . ASN A 1 73 ? 13.310 -4.871 -9.045 1.00 84.06 73 ASN A CA 1
ATOM 604 C C . ASN A 1 73 ? 13.208 -6.346 -8.652 1.00 84.06 73 ASN A C 1
ATOM 606 O O . ASN A 1 73 ? 12.780 -7.164 -9.468 1.00 84.06 73 ASN A O 1
ATOM 610 N N . ASP A 1 74 ? 13.576 -6.686 -7.419 1.00 82.75 74 ASP A N 1
ATOM 611 C CA . ASP A 1 74 ? 13.525 -8.066 -6.935 1.00 82.75 74 ASP A CA 1
ATOM 612 C C . ASP A 1 74 ? 12.090 -8.506 -6.692 1.00 82.75 74 ASP A C 1
ATOM 614 O O . ASP A 1 74 ? 11.690 -9.571 -7.160 1.00 82.75 74 ASP A O 1
ATOM 618 N N . ALA A 1 75 ? 11.279 -7.632 -6.093 1.00 85.50 75 ALA A N 1
ATOM 619 C CA . ALA A 1 75 ? 9.845 -7.852 -5.964 1.00 85.50 75 ALA A CA 1
ATOM 620 C C . ALA A 1 75 ? 9.191 -8.074 -7.339 1.00 85.50 75 ALA A C 1
ATOM 622 O O . ALA A 1 75 ? 8.387 -8.987 -7.513 1.00 85.50 75 ALA A O 1
ATOM 623 N N . MET A 1 76 ? 9.609 -7.311 -8.357 1.00 82.94 76 MET A N 1
ATOM 624 C CA . MET A 1 76 ? 9.169 -7.498 -9.742 1.00 82.94 76 MET A CA 1
ATOM 625 C C . MET A 1 76 ? 9.624 -8.847 -10.323 1.00 82.94 76 MET A C 1
ATOM 627 O O . MET A 1 76 ? 8.893 -9.461 -11.090 1.00 82.94 76 MET A O 1
ATOM 631 N N . ALA A 1 77 ? 10.820 -9.328 -9.978 1.00 80.38 77 ALA A N 1
ATOM 632 C CA . ALA A 1 77 ? 11.314 -10.635 -10.414 1.00 80.38 77 ALA A CA 1
ATOM 633 C C . ALA A 1 77 ? 10.545 -11.807 -9.784 1.00 80.38 77 ALA A C 1
ATOM 635 O O . ALA A 1 77 ? 10.448 -12.869 -10.394 1.00 80.38 77 ALA A O 1
ATOM 636 N N . GLN A 1 78 ? 10.034 -11.608 -8.572 1.00 77.94 78 GLN A N 1
ATOM 637 C CA . GLN A 1 78 ? 9.384 -12.631 -7.749 1.00 77.94 78 GLN A CA 1
ATOM 638 C C . GLN A 1 78 ? 7.852 -1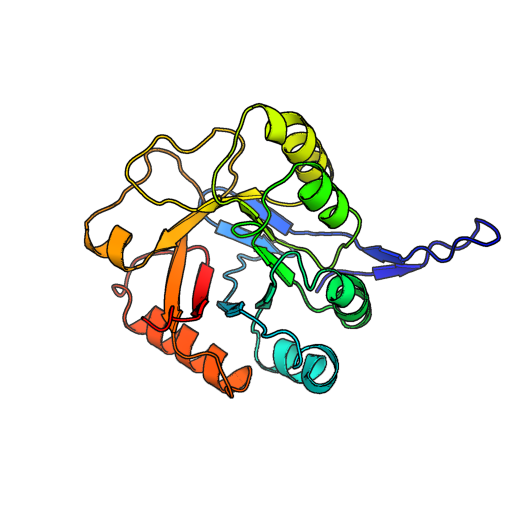2.551 -7.792 1.00 77.94 78 GLN A C 1
ATOM 640 O O . GLN A 1 78 ? 7.174 -13.426 -7.269 1.00 77.94 78 GLN A O 1
ATOM 645 N N . GLY A 1 79 ? 7.303 -11.503 -8.405 1.00 79.00 79 GLY A N 1
ATOM 646 C CA . GLY A 1 79 ? 5.868 -11.235 -8.448 1.00 79.00 79 GLY A CA 1
ATOM 647 C C . GLY A 1 79 ? 5.242 -10.791 -7.140 1.00 79.00 79 GLY A C 1
ATOM 648 O O . GLY A 1 79 ? 4.029 -10.894 -6.975 1.00 79.00 79 GLY A O 1
ATOM 649 N N . VAL A 1 80 ? 6.056 -10.228 -6.252 1.00 85.56 80 VAL A N 1
ATOM 650 C CA . VAL A 1 80 ? 5.610 -9.659 -4.985 1.00 85.56 80 VAL A CA 1
ATOM 651 C C . VAL A 1 80 ? 5.079 -8.240 -5.230 1.00 85.56 80 VAL A C 1
ATOM 653 O O . VAL A 1 80 ? 5.820 -7.391 -5.742 1.00 85.56 80 VAL A O 1
ATOM 656 N N . PRO A 1 81 ? 3.812 -7.943 -4.887 1.00 90.19 81 PRO A N 1
ATOM 657 C CA . PRO A 1 81 ? 3.324 -6.573 -4.881 1.00 90.19 81 PRO A CA 1
ATOM 658 C C . PRO A 1 81 ? 3.976 -5.786 -3.737 1.00 90.19 81 PRO A C 1
ATOM 660 O O . PRO A 1 81 ? 4.202 -6.310 -2.653 1.00 90.19 81 PRO A O 1
ATOM 663 N N . LEU A 1 82 ? 4.249 -4.511 -3.977 1.00 93.44 82 LEU A N 1
ATOM 664 C CA . LEU A 1 82 ? 4.791 -3.561 -3.014 1.00 93.44 82 LEU A CA 1
ATOM 665 C C . LEU A 1 82 ? 3.819 -2.403 -2.841 1.00 93.44 82 LEU A C 1
ATOM 667 O O . LEU A 1 82 ? 3.198 -1.942 -3.807 1.00 93.44 82 LEU A O 1
ATOM 671 N N . ILE A 1 83 ? 3.761 -1.892 -1.621 1.00 96.00 83 ILE A N 1
ATOM 672 C CA . ILE A 1 83 ? 3.208 -0.579 -1.309 1.00 96.00 83 ILE A CA 1
ATOM 673 C C . ILE A 1 83 ? 4.396 0.324 -1.000 1.00 96.00 83 ILE A C 1
ATOM 675 O O . ILE A 1 83 ? 5.290 -0.057 -0.247 1.00 96.00 83 ILE A O 1
ATOM 679 N N . VAL A 1 84 ? 4.425 1.514 -1.590 1.00 96.00 84 VAL A N 1
ATOM 680 C CA . VAL A 1 84 ? 5.449 2.511 -1.272 1.00 96.00 84 VAL A CA 1
ATOM 681 C C . VAL A 1 84 ? 4.815 3.627 -0.467 1.00 96.00 84 VAL A C 1
ATOM 683 O O . VAL A 1 84 ? 3.877 4.273 -0.934 1.00 96.00 84 VAL A O 1
ATOM 686 N N . ASP A 1 85 ? 5.352 3.867 0.721 1.00 95.19 85 ASP A N 1
ATOM 687 C CA . ASP A 1 85 ? 4.979 5.003 1.550 1.00 95.19 85 ASP A CA 1
ATOM 688 C C . ASP A 1 85 ? 6.030 6.111 1.404 1.00 95.19 85 ASP A C 1
ATOM 690 O O . ASP A 1 85 ? 7.195 5.923 1.758 1.00 95.19 85 ASP A O 1
ATOM 694 N N . LEU A 1 86 ? 5.636 7.262 0.849 1.00 94.19 86 LEU A N 1
ATOM 695 C CA . LEU A 1 86 ? 6.517 8.419 0.664 1.00 94.19 86 LEU A CA 1
ATOM 696 C C . LEU A 1 86 ? 6.507 9.391 1.855 1.00 94.19 86 LEU A C 1
ATOM 698 O O . LEU A 1 86 ? 7.034 10.491 1.722 1.00 94.19 86 LEU A O 1
ATOM 702 N N . SER A 1 87 ? 5.939 9.030 3.009 1.00 87.88 87 SER A N 1
ATOM 703 C CA . SER A 1 87 ? 5.777 9.952 4.149 1.00 87.88 87 SER A CA 1
ATOM 704 C C . SER A 1 87 ? 7.075 10.600 4.630 1.00 87.88 87 SER A C 1
ATOM 706 O O . SER A 1 87 ? 7.059 11.758 5.037 1.00 87.88 87 SER A O 1
ATOM 708 N N . GLU A 1 88 ? 8.203 9.895 4.539 1.00 84.62 88 GLU A N 1
ATOM 709 C CA . GLU A 1 88 ? 9.510 10.403 4.977 1.00 84.62 88 GLU A CA 1
ATOM 710 C C . GLU A 1 88 ? 10.267 11.224 3.916 1.00 84.62 88 GLU A C 1
ATOM 712 O O . GLU A 1 88 ? 11.202 11.943 4.258 1.00 84.62 88 GLU A O 1
ATOM 717 N N . ASP A 1 89 ? 9.919 11.098 2.630 1.00 86.12 89 ASP A N 1
ATOM 718 C CA . ASP A 1 89 ? 10.655 11.707 1.505 1.00 86.12 89 ASP A CA 1
ATOM 719 C C . ASP A 1 89 ? 9.702 11.963 0.319 1.00 86.12 89 ASP A C 1
ATOM 721 O O . ASP A 1 89 ? 9.812 11.384 -0.769 1.00 86.12 89 ASP A O 1
ATOM 725 N N . CYS A 1 90 ? 8.693 12.804 0.567 1.00 86.56 90 CYS A N 1
ATOM 726 C CA . CYS A 1 90 ? 7.639 13.128 -0.392 1.00 86.56 90 CYS A CA 1
ATOM 727 C C . CYS A 1 90 ? 8.057 14.273 -1.320 1.00 86.56 90 CYS A C 1
ATOM 729 O O . CYS A 1 90 ? 7.683 15.429 -1.121 1.00 86.56 90 CYS A O 1
ATOM 731 N N . VAL A 1 91 ? 8.803 13.937 -2.372 1.00 91.56 91 VAL A N 1
ATOM 732 C CA . VAL A 1 91 ? 9.144 14.873 -3.454 1.00 91.56 91 VAL A CA 1
ATOM 733 C C . VAL A 1 91 ? 8.700 14.336 -4.821 1.00 91.56 91 VAL A C 1
ATOM 735 O O . VAL A 1 91 ? 8.681 13.114 -5.024 1.00 91.56 91 VAL A O 1
ATOM 738 N N . PRO A 1 92 ? 8.389 15.209 -5.804 1.00 93.38 92 PRO A N 1
ATOM 739 C CA . PRO A 1 92 ? 7.877 14.776 -7.107 1.00 93.38 92 PRO A CA 1
ATOM 740 C C . PRO A 1 92 ? 8.786 13.761 -7.809 1.00 93.38 92 PRO A C 1
ATOM 742 O O . PRO A 1 92 ? 8.312 12.787 -8.394 1.00 93.38 92 PRO A O 1
ATOM 745 N N . SER A 1 93 ? 10.105 13.944 -7.710 1.00 93.06 93 SER A N 1
ATOM 746 C CA . SER A 1 93 ? 11.091 13.046 -8.316 1.00 93.06 93 SER A CA 1
ATOM 747 C C . SER A 1 93 ? 11.013 11.621 -7.759 1.00 93.06 93 SER A C 1
ATOM 749 O O . SER A 1 93 ? 11.112 10.670 -8.530 1.00 93.06 93 SER A O 1
ATOM 751 N N . LYS A 1 94 ? 10.764 11.445 -6.456 1.00 92.88 94 LYS A N 1
ATOM 752 C CA . LYS A 1 94 ? 10.641 10.123 -5.819 1.00 92.88 94 LYS A CA 1
ATOM 753 C C . LYS A 1 94 ? 9.384 9.396 -6.268 1.00 92.88 94 LYS A C 1
ATOM 755 O O . LYS A 1 94 ? 9.457 8.225 -6.642 1.00 92.88 94 LYS A O 1
ATOM 760 N N . LEU A 1 95 ? 8.260 10.103 -6.355 1.00 94.31 95 LEU A N 1
ATOM 761 C CA . LEU A 1 95 ? 7.035 9.553 -6.934 1.00 94.31 95 LEU A CA 1
ATOM 762 C C . LEU A 1 95 ? 7.281 9.076 -8.372 1.00 94.31 95 LEU A C 1
ATOM 764 O O . LEU A 1 95 ? 6.978 7.930 -8.706 1.00 94.31 95 LEU A O 1
ATOM 768 N N . LEU A 1 96 ? 7.910 9.908 -9.207 1.00 93.62 96 LEU A N 1
ATOM 769 C CA . LEU A 1 96 ? 8.214 9.549 -10.595 1.00 93.62 96 LEU A CA 1
ATOM 770 C C . LEU A 1 96 ? 9.130 8.320 -10.701 1.00 93.62 96 LEU A C 1
ATOM 772 O O . LEU A 1 96 ? 8.949 7.511 -11.611 1.00 93.62 96 LEU A O 1
ATOM 776 N N . THR A 1 97 ? 10.065 8.125 -9.763 1.00 93.19 97 THR A N 1
ATOM 777 C CA . THR A 1 97 ? 10.908 6.914 -9.740 1.00 93.19 97 THR A CA 1
ATOM 778 C C . THR A 1 97 ? 10.140 5.632 -9.430 1.00 93.19 97 THR A C 1
ATOM 780 O O . THR A 1 97 ? 10.621 4.558 -9.777 1.00 93.19 97 THR A O 1
ATOM 783 N N . CYS A 1 98 ? 8.944 5.713 -8.838 1.00 93.00 98 CYS A N 1
ATOM 784 C CA . CYS A 1 98 ? 8.112 4.544 -8.548 1.00 93.00 98 CYS A CA 1
ATOM 785 C C . CYS A 1 98 ? 7.381 4.020 -9.797 1.00 93.00 98 CYS A C 1
ATOM 787 O O . CYS A 1 98 ? 7.154 2.819 -9.940 1.00 93.00 98 CYS A O 1
ATOM 789 N N . ILE A 1 99 ? 7.033 4.914 -10.729 1.00 91.56 99 ILE A N 1
ATOM 790 C CA . ILE A 1 99 ? 6.194 4.612 -11.901 1.00 91.56 99 ILE A CA 1
ATOM 791 C C . ILE A 1 99 ? 6.699 3.412 -12.727 1.00 91.56 99 ILE A C 1
ATOM 793 O O . ILE A 1 99 ? 5.873 2.562 -13.084 1.00 91.56 99 ILE A O 1
ATOM 797 N N . PRO A 1 100 ? 8.009 3.277 -13.026 1.00 88.62 100 PRO A N 1
ATOM 798 C CA . PRO A 1 100 ? 8.505 2.191 -13.868 1.00 88.62 100 PRO A CA 1
ATOM 799 C C . PRO A 1 100 ? 8.379 0.788 -13.257 1.00 88.62 100 PRO A C 1
ATOM 801 O O . PRO A 1 100 ? 8.446 -0.187 -14.005 1.00 88.62 100 PRO A O 1
ATOM 804 N N . TYR A 1 101 ? 8.216 0.658 -11.937 1.00 89.31 101 TYR A N 1
ATOM 805 C CA . TYR A 1 101 ? 8.232 -0.638 -11.256 1.00 89.31 101 TYR A CA 1
ATOM 806 C C . TYR A 1 101 ? 6.828 -1.211 -11.103 1.00 89.31 101 TYR A C 1
ATOM 808 O O . TYR A 1 101 ? 6.070 -0.803 -10.226 1.00 89.31 101 TYR A O 1
ATOM 816 N N . ALA A 1 102 ? 6.478 -2.198 -11.924 1.00 87.75 102 ALA A N 1
ATOM 817 C CA . ALA A 1 102 ? 5.154 -2.822 -11.884 1.00 87.75 102 ALA A CA 1
ATOM 818 C C . ALA A 1 102 ? 4.847 -3.586 -10.581 1.00 87.75 102 ALA A C 1
ATOM 820 O O . ALA A 1 102 ? 3.681 -3.822 -10.284 1.00 87.75 102 ALA A O 1
ATOM 821 N N . SER A 1 103 ? 5.871 -3.948 -9.799 1.00 89.25 103 SER A N 1
ATOM 822 C CA . SER A 1 103 ? 5.712 -4.455 -8.430 1.00 89.25 103 SER A CA 1
ATOM 823 C C . SER A 1 103 ? 5.109 -3.412 -7.493 1.00 89.25 103 SER A C 1
ATOM 825 O O . SER A 1 103 ? 4.364 -3.783 -6.599 1.00 89.25 103 SER A O 1
ATOM 827 N N . ILE A 1 104 ? 5.356 -2.115 -7.705 1.00 93.44 104 ILE A N 1
ATOM 828 C CA . ILE A 1 104 ? 4.717 -1.054 -6.923 1.00 93.44 104 ILE A CA 1
ATOM 829 C C . ILE A 1 104 ? 3.255 -0.960 -7.357 1.00 93.44 104 ILE A C 1
ATOM 831 O O . ILE A 1 104 ? 2.947 -0.569 -8.487 1.00 93.44 104 ILE A O 1
ATOM 835 N N . THR A 1 105 ? 2.373 -1.365 -6.447 1.00 93.25 105 THR A N 1
ATOM 836 C CA . THR A 1 105 ? 0.928 -1.491 -6.662 1.00 93.25 105 THR A CA 1
ATOM 837 C C . THR A 1 105 ? 0.135 -0.354 -6.052 1.00 93.25 105 THR A C 1
ATOM 839 O O . THR A 1 105 ? -0.864 0.034 -6.635 1.00 93.25 105 THR A O 1
ATOM 842 N N . LEU A 1 106 ? 0.568 0.211 -4.928 1.00 95.69 106 LEU A N 1
ATOM 843 C CA . LEU A 1 106 ? -0.059 1.375 -4.304 1.00 95.69 106 LEU A CA 1
ATOM 844 C C . LEU A 1 106 ? 1.035 2.339 -3.854 1.00 95.69 106 LEU A C 1
ATOM 846 O O . LEU A 1 106 ? 2.117 1.910 -3.444 1.00 95.69 106 LEU A O 1
ATOM 850 N N . LEU A 1 107 ? 0.742 3.634 -3.917 1.00 96.25 107 LEU A N 1
ATOM 851 C CA . LEU A 1 107 ? 1.638 4.678 -3.444 1.00 96.25 107 LEU A CA 1
ATOM 852 C C . LEU A 1 107 ? 0.901 5.577 -2.457 1.00 96.25 107 LEU A C 1
ATOM 854 O O . LEU A 1 107 ? -0.210 6.024 -2.739 1.00 96.25 107 LEU A O 1
ATOM 858 N N . VAL A 1 108 ? 1.518 5.837 -1.309 1.00 96.12 108 VAL A N 1
ATOM 859 C CA . VAL A 1 108 ? 0.952 6.662 -0.240 1.00 96.12 108 VAL A CA 1
ATOM 860 C C . VAL A 1 108 ? 1.761 7.939 -0.107 1.00 96.12 108 VAL A C 1
ATOM 862 O O . VAL A 1 108 ? 2.991 7.908 -0.083 1.00 96.12 108 VAL A O 1
ATOM 865 N N . LEU A 1 109 ? 1.061 9.063 -0.026 1.00 94.69 109 LEU A N 1
ATOM 866 C CA . LEU A 1 109 ? 1.634 10.379 0.210 1.00 94.69 109 LEU A CA 1
ATOM 867 C C . LEU A 1 109 ? 1.229 10.883 1.604 1.00 94.69 109 LEU A C 1
ATOM 869 O O . LEU A 1 109 ? 0.093 10.651 2.018 1.00 94.69 109 LEU A O 1
ATOM 873 N N . PRO A 1 110 ? 2.096 11.622 2.315 1.00 90.44 110 PRO A N 1
ATOM 874 C CA . PRO A 1 110 ? 1.719 12.266 3.573 1.00 90.44 110 PRO A CA 1
ATOM 875 C C . PRO A 1 110 ? 0.686 13.380 3.349 1.00 90.44 110 PRO A C 1
ATOM 877 O O . PRO A 1 110 ? -0.196 13.596 4.170 1.00 90.44 110 PRO A O 1
ATOM 880 N N . SER A 1 111 ? 0.787 14.085 2.222 1.00 86.81 111 SER A N 1
ATOM 881 C CA . SER A 1 111 ? -0.160 15.095 1.755 1.00 86.81 111 SER A CA 1
ATOM 882 C C . SER A 1 111 ? 0.048 15.337 0.256 1.00 86.81 111 SER A C 1
ATOM 884 O O . SER A 1 111 ? 1.031 14.874 -0.329 1.00 86.81 111 SER A O 1
ATOM 886 N N . LEU A 1 112 ? -0.882 16.045 -0.390 1.00 87.19 112 LEU A N 1
ATOM 887 C CA . LEU A 1 112 ? -0.795 16.369 -1.815 1.00 87.19 112 LEU A CA 1
ATOM 888 C C . LEU A 1 112 ? -0.674 17.883 -1.996 1.00 87.19 112 LEU A C 1
ATOM 890 O O . LEU A 1 112 ? -1.636 18.622 -1.801 1.00 87.19 112 LEU A O 1
ATOM 894 N N . THR A 1 113 ? 0.522 18.342 -2.358 1.00 87.69 113 THR A N 1
ATOM 895 C CA . THR A 1 113 ? 0.802 19.755 -2.647 1.00 87.69 113 THR A CA 1
ATOM 896 C C . THR A 1 113 ? 0.629 20.055 -4.137 1.00 87.69 113 THR A C 1
ATOM 898 O O . THR A 1 113 ? 0.637 19.149 -4.973 1.00 87.69 113 THR A O 1
ATOM 901 N N . ALA A 1 114 ? 0.517 21.337 -4.501 1.00 89.25 114 ALA A N 1
ATOM 902 C CA . ALA A 1 114 ? 0.394 21.753 -5.901 1.00 89.25 114 ALA A CA 1
ATOM 903 C C . ALA A 1 114 ? 1.567 21.266 -6.779 1.00 89.25 114 ALA A C 1
ATOM 905 O O . ALA A 1 114 ? 1.364 20.869 -7.924 1.00 89.25 114 ALA A O 1
ATOM 906 N N . GLU A 1 115 ? 2.781 21.227 -6.224 1.00 91.56 115 GLU A N 1
ATOM 907 C CA . GLU A 1 115 ? 3.991 20.753 -6.910 1.00 91.56 115 GLU A CA 1
ATOM 908 C C . GLU A 1 115 ? 3.960 19.247 -7.212 1.00 91.56 115 GLU A C 1
ATOM 910 O O . GLU A 1 115 ? 4.577 18.792 -8.175 1.00 91.56 115 GLU A O 1
ATOM 915 N N . MET A 1 116 ? 3.213 18.465 -6.425 1.00 92.38 116 MET A N 1
ATOM 916 C CA . MET A 1 116 ? 3.058 17.023 -6.629 1.00 92.38 116 MET A CA 1
ATOM 917 C C . MET A 1 116 ? 2.071 16.689 -7.752 1.00 92.38 116 MET A C 1
ATOM 919 O O . MET A 1 116 ? 2.144 15.591 -8.304 1.00 92.38 116 MET A O 1
ATOM 923 N N . ILE A 1 117 ? 1.171 17.611 -8.121 1.00 92.75 117 ILE A N 1
ATOM 924 C CA . ILE A 1 117 ? 0.071 17.350 -9.067 1.00 92.75 117 ILE A CA 1
ATOM 925 C C . ILE A 1 117 ? 0.564 16.761 -10.402 1.00 92.75 117 ILE A C 1
ATOM 927 O O . ILE A 1 117 ? 0.020 15.731 -10.806 1.00 92.75 117 ILE A O 1
ATOM 931 N N . PRO A 1 118 ? 1.594 17.308 -11.083 1.00 94.75 118 PRO A N 1
ATOM 932 C CA . PRO A 1 118 ? 2.055 16.742 -12.356 1.00 94.75 118 PRO A CA 1
ATOM 933 C C . PRO A 1 118 ? 2.611 15.316 -12.218 1.00 94.75 118 PRO A C 1
ATOM 935 O O . PRO A 1 118 ? 2.392 14.455 -13.077 1.00 94.75 118 PRO A O 1
ATOM 938 N N . ALA A 1 119 ? 3.314 15.040 -11.116 1.00 95.06 119 ALA A N 1
ATOM 939 C CA . ALA A 1 119 ? 3.859 13.718 -10.824 1.00 95.06 119 ALA A CA 1
ATOM 940 C C . ALA A 1 119 ? 2.737 12.713 -10.508 1.00 95.06 119 ALA A C 1
ATOM 942 O O . ALA A 1 119 ? 2.734 11.603 -11.040 1.00 95.06 119 ALA A O 1
ATOM 943 N N . VAL A 1 120 ? 1.737 13.132 -9.728 1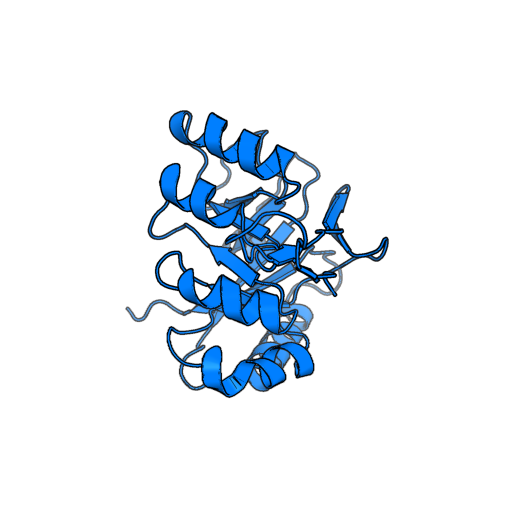.00 94.81 120 VAL A N 1
ATOM 944 C CA . VAL A 1 120 ? 0.528 12.351 -9.424 1.00 94.81 120 VAL A CA 1
ATOM 945 C C . VAL A 1 120 ? -0.248 12.018 -10.696 1.00 94.81 120 VAL A C 1
ATOM 947 O O . VAL A 1 120 ? -0.565 10.854 -10.923 1.00 94.81 120 VAL A O 1
ATOM 950 N N . GLN A 1 121 ? -0.485 12.996 -11.574 1.00 94.56 121 GLN A N 1
ATOM 951 C CA . GLN A 1 121 ? -1.148 12.768 -12.864 1.00 94.56 121 GLN A CA 1
ATOM 952 C C . GLN A 1 121 ? -0.390 11.743 -13.718 1.00 94.56 121 GLN A C 1
ATOM 954 O O . GLN A 1 121 ? -1.000 10.846 -14.303 1.00 94.56 121 GLN A O 1
ATOM 959 N N . SER A 1 122 ? 0.943 11.827 -13.738 1.00 94.69 122 SER A N 1
ATOM 960 C CA . SER A 1 122 ? 1.797 10.862 -14.438 1.00 94.69 122 SER A CA 1
ATOM 961 C C . SER A 1 122 ? 1.643 9.447 -13.868 1.00 94.69 122 SER A C 1
ATOM 963 O O . SER A 1 122 ? 1.436 8.502 -14.629 1.00 94.69 122 SER A O 1
ATOM 965 N N . ALA A 1 123 ? 1.667 9.285 -12.542 1.00 92.56 123 ALA A N 1
ATOM 966 C CA . ALA A 1 123 ? 1.451 7.987 -11.902 1.00 92.56 123 ALA A CA 1
ATOM 967 C C . ALA A 1 123 ? 0.050 7.421 -12.173 1.00 92.56 123 ALA A C 1
ATOM 969 O O . ALA A 1 123 ? -0.075 6.255 -12.552 1.00 92.56 123 ALA A O 1
ATOM 970 N N . MET A 1 124 ? -0.990 8.254 -12.082 1.00 91.19 124 MET A N 1
ATOM 971 C CA . MET A 1 124 ? -2.369 7.859 -12.381 1.00 91.19 124 MET A CA 1
ATOM 972 C C . MET A 1 124 ? -2.534 7.404 -13.836 1.00 91.19 124 MET A C 1
ATOM 974 O O . MET A 1 124 ? -3.189 6.394 -14.088 1.00 91.19 124 MET A O 1
ATOM 978 N N . SER A 1 125 ? -1.895 8.090 -14.793 1.00 90.31 125 SER A N 1
ATOM 979 C CA . SER A 1 125 ? -1.894 7.677 -16.208 1.00 90.31 125 SER A CA 1
ATOM 980 C C . SER A 1 125 ? -1.197 6.333 -16.448 1.00 90.31 125 SER A C 1
ATOM 982 O O . SER A 1 125 ? -1.475 5.657 -17.433 1.00 90.31 125 SER A O 1
ATOM 984 N N . CYS A 1 126 ? -0.329 5.920 -15.521 1.00 87.75 126 CYS A N 1
ATOM 985 C CA . CYS A 1 126 ? 0.336 4.621 -15.521 1.00 87.75 126 CYS A CA 1
ATOM 986 C C . CYS A 1 126 ? -0.382 3.593 -14.628 1.00 87.75 126 CYS A C 1
ATOM 988 O O . CYS A 1 126 ? 0.217 2.578 -14.255 1.00 87.75 126 CYS A O 1
ATOM 990 N N . HIS A 1 127 ? -1.643 3.864 -14.271 1.00 88.25 127 HIS A 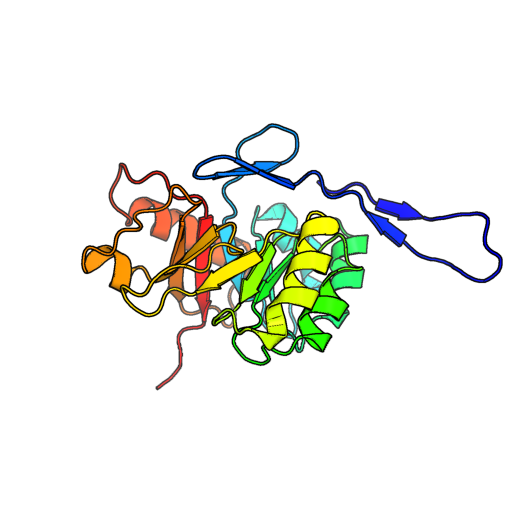N 1
ATOM 991 C CA . HIS A 1 127 ? -2.482 3.018 -13.425 1.00 88.25 127 HIS A CA 1
ATOM 992 C C . HIS A 1 127 ? -1.840 2.679 -12.071 1.00 88.25 127 HIS A C 1
ATOM 994 O O . HIS A 1 127 ? -2.011 1.572 -11.568 1.00 88.25 127 HIS A O 1
ATOM 1000 N N . LEU A 1 128 ? -1.077 3.609 -11.488 1.00 92.25 128 LEU A N 1
ATOM 1001 C CA . LEU A 1 128 ? -0.575 3.496 -10.120 1.00 92.25 128 LEU A CA 1
ATOM 1002 C C . LEU A 1 128 ? -1.501 4.288 -9.183 1.00 92.25 128 LEU A C 1
ATOM 1004 O O . LEU A 1 128 ? -1.462 5.521 -9.222 1.00 92.25 128 LEU A O 1
ATOM 1008 N N . PRO A 1 129 ? -2.334 3.620 -8.360 1.00 94.44 129 PRO A N 1
ATOM 1009 C CA . PRO A 1 129 ? -3.221 4.295 -7.432 1.00 94.44 129 PRO A CA 1
ATOM 1010 C C . PRO A 1 129 ? -2.469 5.109 -6.386 1.00 94.44 129 PRO A C 1
ATOM 1012 O O . PRO A 1 129 ? -1.535 4.614 -5.748 1.00 94.44 129 PRO A O 1
ATOM 1015 N N . ILE A 1 130 ? -2.936 6.340 -6.186 1.00 95.31 130 ILE A N 1
ATOM 1016 C CA . ILE A 1 130 ? -2.384 7.276 -5.207 1.00 95.31 130 ILE A CA 1
ATOM 1017 C C . ILE A 1 130 ? -3.316 7.385 -4.006 1.00 95.31 130 ILE A C 1
ATOM 1019 O O . ILE A 1 130 ? -4.507 7.665 -4.155 1.00 95.31 130 ILE A O 1
ATOM 1023 N N . GLY A 1 131 ? -2.763 7.189 -2.817 1.00 95.44 131 GLY A N 1
ATOM 1024 C CA . GLY A 1 131 ? -3.439 7.402 -1.549 1.00 95.44 131 GLY A CA 1
ATOM 1025 C C . GLY A 1 131 ? -2.780 8.502 -0.744 1.00 95.44 131 GLY A C 1
ATOM 1026 O O . GLY A 1 131 ? -1.628 8.864 -0.984 1.00 95.44 131 GLY A O 1
ATOM 1027 N N . VAL A 1 132 ? -3.525 9.029 0.218 1.00 94.31 132 VAL A N 1
ATOM 1028 C CA . VAL A 1 132 ? -3.025 10.038 1.153 1.00 94.31 132 VAL A CA 1
ATOM 1029 C C . VAL A 1 132 ? -3.245 9.584 2.587 1.00 94.31 132 VAL A C 1
ATOM 1031 O O . VAL A 1 132 ? -4.280 8.985 2.895 1.00 94.31 132 VAL A O 1
ATOM 1034 N N . HIS A 1 133 ? -2.281 9.879 3.453 1.00 92.62 133 HIS A N 1
ATOM 1035 C CA . HIS A 1 133 ? -2.478 9.801 4.894 1.00 92.62 133 HIS A CA 1
ATOM 1036 C C . HIS A 1 133 ? -3.469 10.865 5.343 1.00 92.62 133 HIS A C 1
ATOM 1038 O O . HIS A 1 133 ? -3.455 12.002 4.871 1.00 92.62 133 HIS A O 1
ATOM 1044 N N . VAL A 1 134 ? -4.332 10.482 6.272 1.00 89.44 134 VAL A N 1
ATOM 1045 C CA . VAL A 1 134 ? -5.296 11.376 6.894 1.00 89.44 134 VAL A CA 1
ATOM 1046 C C . VAL A 1 134 ? -4.855 11.613 8.326 1.00 89.44 134 VAL A C 1
ATOM 1048 O O . VAL A 1 134 ? -4.907 10.715 9.163 1.00 89.44 134 VAL A O 1
ATOM 1051 N N . THR A 1 135 ? -4.407 12.832 8.599 1.00 77.19 135 THR A N 1
ATOM 1052 C CA . THR A 1 135 ? -3.932 13.250 9.923 1.00 77.19 135 THR A CA 1
ATOM 1053 C C . THR A 1 135 ? -5.002 13.999 10.722 1.00 77.19 135 THR A C 1
ATOM 1055 O O . THR A 1 135 ? -4.936 14.038 11.947 1.00 77.19 135 THR A O 1
ATOM 1058 N N . GLU A 1 136 ? -6.015 14.556 10.051 1.00 73.31 136 GLU A N 1
ATOM 1059 C CA . GLU A 1 136 ? -7.127 15.300 10.652 1.00 73.31 136 GLU A CA 1
ATOM 1060 C C . GLU A 1 136 ? -8.373 15.287 9.747 1.00 73.31 136 GLU A C 1
ATOM 1062 O O . GLU A 1 136 ? -8.351 14.754 8.637 1.00 73.31 136 GLU A O 1
ATOM 1067 N N . SER A 1 137 ? -9.477 15.892 10.197 1.00 65.38 137 SER A N 1
ATOM 1068 C CA . SER A 1 137 ? -10.728 16.071 9.435 1.00 65.38 137 SER A CA 1
ATOM 1069 C C . SER A 1 137 ? -10.613 17.111 8.303 1.00 65.38 137 SER A C 1
ATOM 1071 O O . SER A 1 137 ? -11.531 17.899 8.076 1.00 65.38 137 SER A O 1
ATOM 1073 N N . GLY A 1 138 ? -9.465 17.145 7.628 1.00 68.31 138 GLY A N 1
ATOM 1074 C CA . GLY A 1 138 ? -9.199 17.992 6.475 1.00 68.31 138 GLY A CA 1
ATOM 1075 C C . GLY A 1 138 ? -9.871 17.476 5.204 1.00 68.31 138 GLY A C 1
ATOM 1076 O O . GLY A 1 138 ? -10.320 16.330 5.113 1.00 68.31 138 GLY A O 1
ATOM 1077 N N . GLU A 1 139 ? -9.940 18.343 4.198 1.00 79.62 139 GLU A N 1
ATOM 1078 C CA . GLU A 1 139 ? -10.456 17.979 2.883 1.00 79.62 139 GLU A CA 1
ATOM 1079 C C . GLU A 1 139 ? -9.494 17.016 2.171 1.00 79.62 139 GLU A C 1
ATOM 1081 O O . GLU A 1 139 ? -8.293 17.264 2.073 1.00 79.62 139 GLU A O 1
ATOM 1086 N N . ILE A 1 140 ? -10.025 15.902 1.662 1.00 88.62 140 ILE A N 1
ATOM 1087 C CA . ILE A 1 140 ? -9.231 14.907 0.936 1.00 88.62 140 ILE A CA 1
ATOM 1088 C C . ILE A 1 140 ? -9.031 15.397 -0.507 1.00 88.62 140 ILE A C 1
ATOM 1090 O O . ILE A 1 140 ? -10.033 15.508 -1.226 1.00 88.62 140 ILE A O 1
ATOM 1094 N N . PRO A 1 141 ? -7.783 15.583 -0.981 1.00 88.69 141 PRO A N 1
ATOM 1095 C CA . PRO A 1 141 ? -7.490 16.082 -2.326 1.00 88.69 141 PRO A CA 1
ATOM 1096 C C . PRO A 1 141 ? -8.163 15.252 -3.419 1.00 88.69 141 PRO A C 1
ATOM 1098 O O . PRO A 1 141 ? -8.117 14.022 -3.371 1.00 88.69 141 PRO A O 1
ATOM 1101 N N . GLU A 1 142 ? -8.756 15.891 -4.430 1.00 90.56 142 GLU A N 1
ATOM 1102 C CA . GLU A 1 142 ? -9.511 15.212 -5.500 1.00 90.56 142 GLU A CA 1
ATOM 1103 C C . GLU A 1 142 ? -8.715 14.103 -6.203 1.00 90.56 142 GLU A C 1
ATOM 1105 O O . GLU A 1 142 ? -9.277 13.075 -6.581 1.00 90.56 142 GLU A O 1
ATOM 1110 N N . GLN A 1 143 ? -7.400 14.282 -6.320 1.00 92.06 143 GLN A N 1
ATOM 1111 C CA . GLN A 1 143 ? -6.484 13.339 -6.956 1.00 92.06 143 GLN A CA 1
ATOM 1112 C C . GLN A 1 143 ? -6.225 12.082 -6.112 1.00 92.06 143 GLN A C 1
ATOM 1114 O O . GLN A 1 143 ? -5.762 11.078 -6.650 1.00 92.06 143 GLN A O 1
ATOM 1119 N N . ALA A 1 144 ? -6.522 12.103 -4.808 1.00 93.06 144 ALA A N 1
ATOM 1120 C CA . ALA A 1 144 ? -6.436 10.914 -3.973 1.00 93.06 144 ALA A CA 1
ATOM 1121 C C . ALA A 1 144 ? -7.501 9.894 -4.401 1.00 93.06 144 ALA A C 1
ATOM 1123 O O . ALA A 1 144 ? -8.696 10.201 -4.474 1.00 93.06 144 ALA A O 1
ATOM 1124 N N . GLN A 1 145 ? -7.051 8.671 -4.670 1.00 94.75 145 GLN A N 1
ATOM 1125 C CA . GLN A 1 145 ? -7.880 7.539 -5.077 1.00 94.75 145 GLN A CA 1
ATOM 1126 C C . GLN A 1 145 ? -8.201 6.608 -3.906 1.00 94.75 145 GLN A C 1
ATOM 1128 O O . GLN A 1 145 ? -9.144 5.834 -4.005 1.00 94.75 145 GLN A O 1
ATOM 1133 N N . PHE A 1 146 ? -7.458 6.687 -2.804 1.00 95.75 146 PHE A N 1
ATOM 1134 C CA . PHE A 1 146 ? -7.775 6.046 -1.530 1.00 95.75 146 PHE A CA 1
ATOM 1135 C C . PHE A 1 146 ? -7.223 6.874 -0.370 1.00 95.75 146 PHE A C 1
ATOM 1137 O O . PHE A 1 146 ? -6.481 7.836 -0.575 1.00 95.75 146 PHE A O 1
ATOM 1144 N N . VAL A 1 147 ? -7.596 6.507 0.849 1.00 94.81 147 VAL A N 1
ATOM 1145 C CA . VAL A 1 147 ? -7.104 7.157 2.065 1.00 94.81 147 VAL A CA 1
ATOM 1146 C C . VAL A 1 147 ? -6.567 6.136 3.044 1.00 94.81 147 VAL A C 1
ATOM 1148 O O . VAL A 1 147 ? -7.079 5.021 3.133 1.00 94.81 147 VAL A O 1
ATOM 1151 N N . VAL A 1 148 ? -5.533 6.546 3.766 1.00 95.06 148 VAL A N 1
ATOM 1152 C CA . VAL A 1 148 ? -4.884 5.781 4.823 1.00 95.06 148 VAL A CA 1
ATOM 1153 C C . VAL A 1 148 ? -5.163 6.502 6.135 1.00 95.06 148 VAL A C 1
ATOM 1155 O O . VAL A 1 148 ? -4.843 7.680 6.276 1.00 95.06 148 VAL A O 1
ATOM 1158 N N . VAL A 1 149 ? -5.829 5.824 7.063 1.00 93.44 149 VAL A N 1
ATOM 1159 C CA . VAL A 1 149 ? -6.365 6.418 8.293 1.00 93.44 149 VAL A CA 1
ATOM 1160 C C . VAL A 1 149 ? -5.908 5.582 9.476 1.00 93.44 149 VAL A C 1
ATOM 1162 O O . VAL A 1 149 ? -6.037 4.359 9.443 1.00 93.44 149 VAL A O 1
ATOM 1165 N N . SER A 1 150 ? -5.397 6.219 10.528 1.00 92.94 150 SER A N 1
ATOM 1166 C CA . SER A 1 150 ? -5.055 5.494 11.751 1.00 92.94 150 SER A CA 1
ATOM 1167 C C . SER A 1 150 ? -6.305 4.991 12.467 1.00 92.94 150 SER A C 1
ATOM 1169 O O . SER A 1 150 ? -7.356 5.637 12.463 1.00 92.94 150 SER A O 1
ATOM 1171 N N . GLU A 1 151 ? -6.183 3.839 13.120 1.00 91.81 151 GLU A N 1
ATOM 1172 C CA . GLU A 1 151 ? -7.222 3.281 13.983 1.00 91.81 151 GLU A CA 1
ATOM 1173 C C . GLU A 1 151 ? -7.701 4.305 15.021 1.00 91.81 151 GLU A C 1
ATOM 1175 O O . GLU A 1 151 ? -8.904 4.514 15.168 1.00 91.81 151 GLU A O 1
ATOM 1180 N N . ASP A 1 152 ? -6.776 5.022 15.663 1.00 90.06 152 ASP A N 1
ATOM 1181 C CA . ASP A 1 152 ? -7.097 6.070 16.637 1.00 90.06 152 ASP A CA 1
ATOM 1182 C C . ASP A 1 152 ? -8.017 7.152 16.060 1.00 90.06 152 ASP A C 1
ATOM 1184 O O . ASP A 1 152 ? -8.917 7.644 16.745 1.00 90.06 152 ASP A O 1
ATOM 1188 N N . LEU A 1 153 ? -7.798 7.545 14.803 1.00 89.31 153 LEU A N 1
ATOM 1189 C CA . LEU A 1 153 ? -8.608 8.563 14.145 1.00 89.31 153 LEU A CA 1
ATOM 1190 C C . LEU A 1 153 ? -9.999 8.021 13.777 1.00 89.31 153 LEU A C 1
ATOM 1192 O O . LEU A 1 153 ? -10.988 8.746 13.907 1.00 89.31 153 LEU A O 1
ATOM 1196 N N . LEU A 1 154 ? -10.104 6.741 13.405 1.00 87.88 154 LEU A N 1
ATOM 1197 C CA . LEU A 1 154 ? -11.397 6.082 13.194 1.00 87.88 154 LEU A CA 1
ATOM 1198 C C . LEU A 1 154 ? -12.207 5.968 14.485 1.00 87.88 154 LEU A C 1
ATOM 1200 O O . LEU A 1 154 ? -13.388 6.309 14.485 1.00 87.88 154 LEU A O 1
ATOM 1204 N N . VAL A 1 155 ? -11.576 5.564 15.590 1.00 87.38 155 VAL A N 1
ATOM 1205 C CA . VAL A 1 155 ? -12.225 5.457 16.910 1.00 87.38 155 VAL A CA 1
ATOM 1206 C C . VAL A 1 155 ? -12.738 6.820 17.391 1.00 87.38 155 VAL A C 1
ATOM 1208 O O . VAL A 1 155 ? -13.759 6.904 18.070 1.00 87.38 155 VAL A O 1
ATOM 1211 N N . ARG A 1 156 ? -12.086 7.917 16.983 1.00 87.62 156 ARG A N 1
ATOM 1212 C CA . ARG A 1 156 ? -12.548 9.296 17.230 1.00 87.62 156 ARG A CA 1
ATOM 1213 C C . ARG A 1 156 ? -13.703 9.742 16.323 1.00 87.62 156 ARG A C 1
ATOM 1215 O O . ARG A 1 156 ? -14.121 10.895 16.407 1.00 87.62 156 ARG A O 1
ATOM 1222 N N . GLY A 1 157 ? -14.231 8.855 15.480 1.00 85.81 157 GLY A N 1
ATOM 1223 C CA . GLY A 1 157 ? -15.398 9.109 14.637 1.00 85.81 157 GLY A CA 1
ATOM 1224 C C . GLY A 1 157 ? -15.079 9.791 13.309 1.00 85.81 157 GLY A C 1
ATOM 1225 O O . GLY A 1 157 ? -15.953 10.455 12.749 1.00 85.81 157 GLY A O 1
ATOM 1226 N N . TRP A 1 158 ? -13.851 9.664 12.796 1.00 87.94 158 TRP A N 1
ATOM 1227 C CA . TRP A 1 158 ? -13.516 10.211 11.484 1.00 87.94 158 TRP A CA 1
ATOM 1228 C C . TRP A 1 158 ? -14.382 9.606 10.374 1.00 87.94 158 TRP A C 1
ATOM 1230 O O . TRP A 1 158 ? -14.626 8.399 10.324 1.00 87.94 158 TRP A O 1
ATOM 1240 N N . GLN A 1 159 ? -14.817 10.463 9.451 1.00 82.94 159 GLN A N 1
ATOM 1241 C CA . GLN A 1 159 ? -15.575 10.080 8.268 1.00 82.94 159 GLN A CA 1
ATOM 1242 C C . GLN A 1 159 ? -15.135 10.914 7.066 1.00 82.94 159 GLN A C 1
ATOM 1244 O O . GLN A 1 159 ? -14.751 12.075 7.194 1.00 82.94 159 GLN A O 1
ATOM 1249 N N . THR A 1 160 ? -15.256 10.327 5.879 1.00 82.38 160 THR A N 1
ATOM 1250 C CA . THR A 1 160 ? -15.057 11.014 4.601 1.00 82.38 160 THR A CA 1
ATOM 1251 C C . THR A 1 160 ? -16.398 11.248 3.912 1.00 82.38 160 THR A C 1
ATOM 1253 O O . THR A 1 160 ? -17.235 10.349 3.832 1.00 82.38 160 THR A O 1
ATOM 1256 N N . SER A 1 161 ? -16.592 12.442 3.350 1.00 82.25 161 SER A N 1
ATOM 1257 C CA . SER A 1 161 ? -17.727 12.735 2.464 1.00 82.25 161 SER A CA 1
ATOM 1258 C C . SER A 1 161 ? -17.572 12.087 1.080 1.00 82.25 161 SER A C 1
ATOM 1260 O O . SER A 1 161 ? -18.558 11.869 0.372 1.00 82.25 161 SER A O 1
ATOM 1262 N N . ARG A 1 162 ? -16.338 11.742 0.689 1.00 86.94 162 ARG A N 1
ATOM 1263 C CA . ARG A 1 162 ? -16.013 11.084 -0.580 1.00 86.94 162 ARG A CA 1
ATOM 1264 C C . ARG A 1 162 ? -16.037 9.569 -0.416 1.00 86.94 162 ARG A C 1
ATOM 1266 O O . ARG A 1 162 ? -15.414 9.019 0.489 1.00 86.94 162 ARG A O 1
ATOM 1273 N N . ARG A 1 163 ? -16.698 8.885 -1.352 1.00 88.38 163 ARG A N 1
ATOM 1274 C CA . ARG A 1 163 ? -16.684 7.419 -1.464 1.00 88.38 163 ARG A CA 1
ATOM 1275 C C . ARG A 1 163 ? -15.342 6.949 -2.018 1.00 88.38 163 ARG A C 1
ATOM 1277 O O . ARG A 1 163 ? -15.178 6.856 -3.232 1.00 88.38 163 ARG A O 1
ATOM 1284 N N . LEU A 1 164 ? -14.398 6.707 -1.116 1.00 92.38 164 LEU A N 1
ATOM 1285 C CA . LEU A 1 164 ? -13.055 6.218 -1.408 1.00 92.38 164 LEU A CA 1
ATOM 1286 C C . LEU A 1 164 ? -12.795 4.911 -0.647 1.00 92.38 164 LEU A C 1
ATOM 1288 O O . LEU A 1 164 ? -13.401 4.690 0.405 1.00 92.38 164 LEU A O 1
ATOM 1292 N N . PRO A 1 165 ? -11.894 4.045 -1.139 1.00 94.81 165 PRO A N 1
ATOM 1293 C CA . PRO A 1 165 ? -11.337 2.969 -0.338 1.00 94.81 165 PRO A CA 1
ATOM 1294 C C . PRO A 1 165 ? -10.651 3.543 0.904 1.00 94.81 165 PRO A C 1
ATOM 1296 O O . PRO A 1 165 ? -9.813 4.440 0.796 1.00 94.81 165 PRO A O 1
ATOM 1299 N N . VAL A 1 166 ? -11.018 3.014 2.069 1.00 94.44 166 VAL A N 1
ATOM 1300 C CA . VAL A 1 166 ? -10.422 3.378 3.358 1.00 94.44 166 VAL A CA 1
ATOM 1301 C C . VAL A 1 166 ? -9.512 2.245 3.798 1.00 94.44 166 VAL A C 1
ATOM 1303 O O . VAL A 1 166 ? -9.967 1.117 3.991 1.00 94.44 166 VAL A O 1
ATOM 1306 N N . VAL A 1 167 ? -8.229 2.545 3.928 1.00 95.62 167 VAL A N 1
ATOM 1307 C CA . VAL A 1 167 ? -7.221 1.662 4.505 1.00 95.62 167 VAL A CA 1
ATOM 1308 C C . VAL A 1 167 ? -7.017 2.072 5.953 1.00 95.62 167 VAL A C 1
ATOM 1310 O O . VAL A 1 167 ? -6.783 3.250 6.224 1.00 95.62 167 VAL A O 1
ATOM 1313 N N . VAL A 1 168 ? -7.088 1.108 6.866 1.00 94.62 168 VAL A N 1
ATOM 1314 C CA . VAL A 1 168 ? -6.849 1.362 8.288 1.00 94.62 168 VAL A CA 1
ATOM 1315 C C . VAL A 1 168 ? -5.434 0.960 8.657 1.00 94.62 168 VAL A C 1
ATOM 1317 O O . VAL A 1 168 ? -4.974 -0.118 8.270 1.00 94.62 168 VAL A O 1
ATOM 1320 N N . THR A 1 169 ? -4.759 1.811 9.420 1.00 94.94 169 THR A N 1
ATOM 1321 C CA . THR A 1 169 ? -3.428 1.537 9.951 1.00 94.94 169 THR A CA 1
ATOM 1322 C C . THR A 1 169 ? -3.442 1.380 11.460 1.00 94.94 169 THR A C 1
ATOM 1324 O O . THR A 1 169 ? -4.207 2.036 12.166 1.00 94.94 169 THR A O 1
ATOM 1327 N N . ARG A 1 170 ? -2.553 0.524 11.956 1.00 93.62 170 ARG A N 1
ATOM 1328 C CA . ARG A 1 170 ? -2.270 0.368 13.381 1.00 93.62 170 ARG A CA 1
ATOM 1329 C C . ARG A 1 170 ? -0.765 0.329 13.595 1.00 93.62 170 ARG A C 1
ATOM 1331 O O . ARG A 1 170 ? -0.047 -0.338 12.850 1.00 93.62 170 ARG A O 1
ATOM 1338 N N . GLU A 1 171 ? -0.289 1.021 14.622 1.00 93.94 171 GLU A N 1
ATOM 1339 C CA . GLU A 1 171 ? 1.101 0.900 15.051 1.00 93.94 171 GLU A CA 1
ATOM 1340 C C . GLU A 1 171 ? 1.358 -0.454 15.725 1.00 93.94 171 GLU A C 1
ATOM 1342 O O . GLU A 1 171 ? 0.593 -0.904 16.579 1.00 93.94 171 GLU A O 1
ATOM 1347 N N . TRP A 1 172 ? 2.463 -1.104 15.371 1.00 93.12 172 TRP A N 1
ATOM 1348 C CA . TRP A 1 172 ? 2.809 -2.430 15.862 1.00 93.12 172 TRP A CA 1
ATOM 1349 C C . TRP A 1 172 ? 4.321 -2.633 15.995 1.00 93.12 172 TRP A C 1
ATOM 1351 O O . TRP A 1 172 ? 5.137 -1.948 15.377 1.00 93.12 172 TRP A O 1
ATOM 1361 N N . SER A 1 173 ? 4.711 -3.611 16.813 1.00 90.50 173 SER A N 1
ATOM 1362 C CA . SER A 1 173 ? 6.107 -4.041 16.931 1.00 90.50 173 SER A CA 1
ATOM 1363 C C . SER A 1 173 ? 6.454 -4.979 15.771 1.00 90.50 173 SER A C 1
ATOM 1365 O O . SER A 1 173 ? 6.104 -6.159 15.789 1.00 90.50 173 SER A O 1
ATOM 1367 N N . ILE A 1 174 ? 7.100 -4.425 14.743 1.00 88.44 174 ILE A N 1
ATOM 1368 C CA . ILE A 1 174 ? 7.444 -5.134 13.498 1.00 88.44 174 ILE A CA 1
ATOM 1369 C C . ILE A 1 174 ? 8.833 -5.784 13.571 1.00 88.44 174 ILE A C 1
ATOM 1371 O O . ILE A 1 174 ? 9.080 -6.811 12.942 1.00 88.44 174 ILE A O 1
ATOM 1375 N N . GLU A 1 175 ? 9.750 -5.200 14.340 1.00 86.69 175 GLU A N 1
ATOM 1376 C CA . GLU A 1 175 ? 11.140 -5.647 14.401 1.00 86.69 175 GLU A CA 1
ATOM 1377 C C . GLU A 1 175 ? 11.260 -7.110 14.862 1.00 86.69 175 GLU A C 1
ATOM 1379 O O . GLU A 1 175 ? 10.646 -7.531 15.843 1.00 86.69 175 GLU A O 1
ATOM 1384 N N . GLY A 1 176 ? 12.049 -7.896 14.123 1.00 83.06 176 GLY A N 1
ATOM 1385 C CA . GLY A 1 176 ? 12.291 -9.312 14.413 1.00 83.06 176 GLY A CA 1
ATOM 1386 C C . GLY A 1 176 ? 11.113 -10.251 14.132 1.00 83.06 176 GLY A C 1
ATOM 1387 O O . GLY A 1 176 ? 11.215 -11.433 14.454 1.00 83.06 176 GLY A O 1
ATOM 1388 N N . ARG A 1 177 ? 10.011 -9.764 13.543 1.00 88.25 177 ARG A N 1
ATOM 1389 C CA . ARG A 1 177 ? 8.841 -10.582 13.195 1.00 88.25 177 ARG A CA 1
ATOM 1390 C C . ARG A 1 177 ? 8.928 -11.133 11.783 1.00 88.25 177 ARG A C 1
ATOM 1392 O O . ARG A 1 177 ? 9.309 -10.438 10.845 1.00 88.25 177 ARG A O 1
ATOM 1399 N N . SER A 1 178 ? 8.509 -12.381 11.635 1.00 89.38 178 SER A N 1
ATOM 1400 C CA . SER A 1 178 ? 8.324 -13.014 10.334 1.00 89.38 178 SER A CA 1
ATOM 1401 C C . SER A 1 178 ? 7.059 -12.497 9.626 1.00 89.38 178 SER A C 1
ATOM 1403 O O . SER A 1 178 ? 6.102 -12.083 10.290 1.00 89.38 178 SER A O 1
ATOM 1405 N N . PRO A 1 179 ? 6.978 -12.594 8.284 1.00 91.00 179 PRO A N 1
ATOM 1406 C CA . PRO A 1 179 ? 5.764 -12.238 7.544 1.00 91.00 179 PRO A CA 1
ATOM 1407 C C . PRO A 1 179 ? 4.506 -12.980 8.021 1.00 91.00 179 PRO A C 1
ATOM 1409 O O . PRO A 1 179 ? 3.428 -12.397 8.061 1.00 91.00 179 PRO A O 1
ATOM 1412 N N . ALA A 1 180 ? 4.631 -14.240 8.450 1.00 91.69 180 ALA A N 1
ATOM 1413 C CA . ALA A 1 180 ? 3.506 -15.013 8.975 1.00 91.69 180 ALA A CA 1
ATOM 1414 C C . ALA A 1 180 ? 2.982 -14.463 10.317 1.00 91.69 180 ALA A C 1
ATOM 1416 O O . ALA A 1 180 ? 1.771 -14.373 10.514 1.00 91.69 180 ALA A O 1
ATOM 1417 N N . GLU A 1 181 ? 3.873 -14.048 11.225 1.00 93.25 181 GLU A N 1
ATOM 1418 C CA . GLU A 1 181 ? 3.475 -13.401 12.485 1.00 93.25 181 GLU A CA 1
ATOM 1419 C C . GLU A 1 181 ? 2.788 -12.056 12.232 1.00 93.25 181 GLU A C 1
ATOM 1421 O O . GLU A 1 181 ? 1.766 -11.755 12.847 1.00 93.25 181 GLU A O 1
ATOM 1426 N N . LEU A 1 182 ? 3.313 -11.260 11.296 1.00 94.19 182 LEU A N 1
ATOM 1427 C CA . LEU A 1 182 ? 2.719 -9.978 10.911 1.00 94.19 182 LEU A CA 1
ATOM 1428 C C . LEU A 1 182 ? 1.354 -10.173 10.239 1.00 94.19 182 LEU A C 1
ATOM 1430 O O . LEU A 1 182 ? 0.409 -9.443 10.529 1.00 94.19 182 LEU A O 1
ATOM 1434 N N . ARG A 1 183 ? 1.210 -11.204 9.401 1.00 94.50 183 ARG A N 1
ATOM 1435 C CA . ARG A 1 183 ? -0.073 -11.582 8.802 1.00 94.50 183 ARG A CA 1
ATOM 1436 C C . ARG A 1 183 ? -1.107 -11.941 9.866 1.00 94.50 183 ARG A C 1
ATOM 1438 O O . ARG A 1 183 ? -2.240 -11.470 9.764 1.00 94.50 183 ARG A O 1
ATOM 1445 N N . ALA A 1 184 ? -0.725 -12.733 10.867 1.00 94.31 184 ALA A N 1
ATOM 1446 C CA . ALA A 1 184 ? -1.603 -13.083 11.980 1.00 94.31 184 ALA A CA 1
ATOM 1447 C C . ALA A 1 184 ? -1.999 -11.844 12.801 1.00 94.31 184 ALA A C 1
ATOM 1449 O O . ALA A 1 184 ? -3.158 -11.709 13.186 1.00 94.31 184 ALA A O 1
ATOM 1450 N N . ALA A 1 185 ? -1.079 -10.895 13.000 1.00 95.06 185 ALA A N 1
AT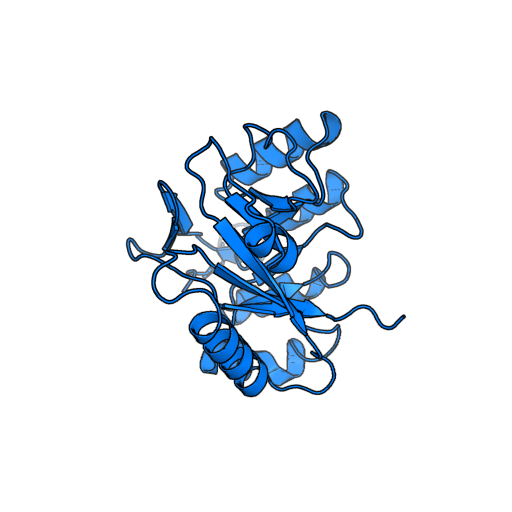OM 1451 C CA . ALA A 1 185 ? -1.388 -9.618 13.639 1.00 95.06 185 ALA A CA 1
ATOM 1452 C C . ALA A 1 185 ? -2.378 -8.771 12.814 1.00 95.06 185 ALA A C 1
ATOM 1454 O O . ALA A 1 185 ? -3.266 -8.151 13.394 1.00 95.06 185 ALA A O 1
ATOM 1455 N N . CYS A 1 186 ? -2.306 -8.791 11.476 1.00 94.38 186 CYS A N 1
ATOM 1456 C CA . CYS A 1 186 ? -3.329 -8.170 10.624 1.00 94.38 186 CYS A CA 1
ATOM 1457 C C . CYS A 1 186 ? -4.708 -8.838 10.772 1.00 94.38 186 CYS A C 1
ATOM 1459 O O . CYS A 1 186 ? -5.716 -8.138 10.765 1.00 94.38 186 CYS A O 1
ATOM 1461 N N . ASP A 1 187 ? -4.777 -10.171 10.899 1.00 92.88 187 ASP A N 1
ATOM 1462 C CA . ASP A 1 187 ? -6.049 -10.878 11.146 1.00 92.88 187 ASP A CA 1
ATOM 1463 C C . ASP A 1 187 ? -6.630 -10.527 12.514 1.00 92.88 187 ASP A C 1
ATOM 1465 O O . ASP A 1 187 ? -7.830 -10.286 12.639 1.00 92.88 187 ASP A O 1
ATOM 1469 N N . GLN A 1 188 ? -5.776 -10.461 13.536 1.00 93.00 188 GLN A N 1
ATOM 1470 C CA . GLN A 1 188 ? -6.183 -10.024 14.863 1.00 93.00 188 GLN A CA 1
ATOM 1471 C C . GLN A 1 188 ? -6.693 -8.577 14.828 1.00 93.00 188 GLN A C 1
ATOM 1473 O O . GLN A 1 188 ? -7.768 -8.298 15.351 1.00 93.00 188 GLN A O 1
ATOM 1478 N N . PHE A 1 189 ? -5.976 -7.678 14.151 1.00 92.38 189 PHE A N 1
ATOM 1479 C CA . PHE A 1 189 ? -6.417 -6.303 13.930 1.00 92.38 189 PHE A CA 1
ATOM 1480 C C . PHE A 1 189 ? -7.782 -6.248 13.236 1.00 92.38 189 PHE A C 1
ATOM 1482 O O . PHE A 1 189 ? -8.675 -5.537 13.689 1.00 92.38 189 PHE A O 1
ATOM 1489 N N . GLN A 1 190 ? -7.985 -7.051 12.188 1.00 90.06 190 GLN A N 1
ATOM 1490 C CA . GLN A 1 190 ? -9.276 -7.150 11.510 1.00 90.06 190 GLN A CA 1
ATOM 1491 C C . GLN A 1 190 ? -10.402 -7.582 12.457 1.00 90.06 190 GLN A C 1
ATOM 1493 O O . GLN A 1 190 ? -11.516 -7.083 12.342 1.00 90.06 190 GLN A O 1
ATOM 1498 N N . ALA A 1 191 ? -10.131 -8.544 13.338 1.00 89.19 191 ALA A N 1
ATOM 1499 C CA . ALA A 1 191 ? -11.121 -9.066 14.271 1.00 89.19 191 ALA A CA 1
ATOM 1500 C C . ALA A 1 191 ? -11.478 -8.060 15.376 1.00 89.19 191 ALA A C 1
ATOM 1502 O O . ALA A 1 191 ? -12.610 -8.067 15.857 1.00 89.19 191 ALA A O 1
ATOM 1503 N N . GLU A 1 192 ? -10.519 -7.225 15.781 1.00 88.94 192 GLU A N 1
ATOM 1504 C CA . GLU A 1 192 ? -10.689 -6.193 16.808 1.00 88.94 192 GLU A CA 1
ATOM 1505 C C . GLU A 1 192 ? -11.375 -4.931 16.279 1.00 88.94 192 GLU A C 1
ATOM 1507 O O . GLU A 1 192 ? -12.162 -4.319 17.002 1.00 88.94 192 GLU A O 1
ATOM 1512 N N . LEU A 1 193 ? -11.115 -4.556 15.022 1.00 84.56 193 LEU A N 1
ATOM 1513 C CA . LEU A 1 193 ? -11.892 -3.528 14.339 1.00 84.56 193 LEU A CA 1
ATOM 1514 C C . LEU A 1 193 ? -13.351 -3.985 14.251 1.00 84.56 193 LEU A C 1
ATOM 1516 O O . LEU A 1 193 ? -13.628 -5.112 13.841 1.00 84.56 193 LEU A O 1
ATOM 1520 N N . GLU A 1 194 ? -14.269 -3.105 14.663 1.00 67.19 194 GLU A N 1
ATOM 1521 C CA . GLU A 1 194 ? -15.711 -3.355 14.770 1.00 67.19 194 GLU A CA 1
ATOM 1522 C C . GLU A 1 194 ? -16.229 -4.331 13.700 1.00 67.19 194 GLU A C 1
ATOM 1524 O O . GLU A 1 194 ? -16.024 -4.111 12.504 1.00 67.19 194 GLU A O 1
ATOM 1529 N N . HIS A 1 195 ? -16.937 -5.387 14.128 1.00 55.50 195 HIS A N 1
ATOM 1530 C CA . HIS A 1 195 ? -17.329 -6.573 13.341 1.00 55.50 195 HIS A CA 1
ATOM 1531 C C . HIS A 1 195 ? -18.190 -6.336 12.068 1.00 55.50 195 HIS A C 1
ATOM 1533 O O . HIS A 1 195 ? -18.788 -7.278 11.550 1.00 55.50 195 HIS A O 1
ATOM 1539 N N . GLY A 1 196 ? -18.286 -5.114 11.539 1.00 52.97 196 GLY A N 1
ATOM 1540 C CA . GLY A 1 196 ? -19.076 -4.784 10.351 1.00 52.97 196 GLY A CA 1
ATOM 1541 C C . GLY A 1 196 ? -18.501 -3.713 9.420 1.00 52.97 196 GLY A C 1
ATOM 1542 O O . GLY A 1 196 ? -19.140 -3.423 8.408 1.00 52.97 196 GLY A O 1
ATOM 1543 N N . ALA A 1 197 ? -17.341 -3.116 9.709 1.00 71.19 197 ALA A N 1
ATOM 1544 C CA . ALA A 1 197 ? -16.791 -2.076 8.841 1.00 71.19 197 ALA A CA 1
ATOM 1545 C C . ALA A 1 197 ? -16.019 -2.670 7.644 1.00 71.19 197 ALA A C 1
ATOM 1547 O O . ALA A 1 197 ? -15.084 -3.457 7.789 1.00 71.19 197 ALA A O 1
ATOM 1548 N N . ASP A 1 198 ? -16.436 -2.294 6.431 1.00 82.25 198 ASP A N 1
ATOM 1549 C CA . ASP A 1 198 ? -15.949 -2.870 5.175 1.00 82.25 198 ASP A CA 1
ATOM 1550 C C . ASP A 1 198 ? -14.724 -2.117 4.626 1.00 82.25 198 ASP A C 1
ATOM 1552 O O . ASP A 1 198 ? -14.809 -1.380 3.639 1.00 82.25 198 ASP A O 1
ATOM 1556 N N . TYR A 1 199 ? -13.579 -2.261 5.296 1.00 91.19 199 TYR A N 1
ATOM 1557 C CA . TYR A 1 199 ? -12.345 -1.567 4.920 1.00 91.19 199 TYR A CA 1
ATOM 1558 C C . TYR A 1 199 ? -11.692 -2.143 3.654 1.00 91.19 199 TYR A C 1
ATOM 1560 O O . TYR A 1 199 ? -11.841 -3.314 3.289 1.00 91.19 199 TYR A O 1
ATOM 1568 N N . ALA A 1 200 ? -10.941 -1.292 2.960 1.00 93.62 200 ALA A N 1
ATOM 1569 C CA . ALA A 1 200 ? -10.232 -1.644 1.740 1.00 93.62 200 ALA A CA 1
ATOM 1570 C C . ALA A 1 200 ? -8.839 -2.228 1.997 1.00 93.62 200 ALA A C 1
ATOM 1572 O O . ALA A 1 200 ? -8.301 -2.863 1.101 1.00 93.62 200 ALA A O 1
ATOM 1573 N N . GLY A 1 201 ? -8.260 -2.044 3.184 1.00 94.31 201 GLY A N 1
ATOM 1574 C CA . GLY A 1 201 ? -6.959 -2.601 3.558 1.00 94.31 201 GLY A CA 1
ATOM 1575 C C . GLY A 1 201 ? -6.681 -2.448 5.052 1.00 94.31 201 GLY A C 1
ATOM 1576 O O . GLY A 1 201 ? -7.284 -1.595 5.703 1.00 94.31 201 GLY A O 1
ATOM 1577 N N . LEU A 1 202 ? -5.787 -3.289 5.574 1.00 94.81 202 LEU A N 1
ATOM 1578 C CA . LEU A 1 202 ? -5.426 -3.362 6.997 1.00 94.81 202 LEU A CA 1
ATOM 1579 C C . LEU A 1 202 ? -3.916 -3.466 7.144 1.00 94.81 202 LEU A C 1
ATOM 1581 O O . LEU A 1 202 ? -3.323 -4.489 6.780 1.00 94.81 202 LEU A O 1
ATOM 1585 N N . TRP A 1 203 ? -3.293 -2.381 7.586 1.00 96.38 203 TRP A N 1
ATOM 1586 C CA . TRP A 1 203 ? -1.852 -2.202 7.473 1.00 96.38 203 TRP A CA 1
ATOM 1587 C C . TRP A 1 203 ? -1.200 -1.968 8.835 1.00 96.38 203 TRP A C 1
ATOM 1589 O O . TRP A 1 203 ? -1.681 -1.180 9.647 1.00 96.38 203 TRP A O 1
ATOM 1599 N N . LEU A 1 204 ? -0.071 -2.628 9.070 1.00 95.50 204 LEU A N 1
ATOM 1600 C CA . LEU A 1 204 ? 0.727 -2.461 10.279 1.00 95.50 204 LEU A CA 1
ATOM 1601 C C . LEU A 1 204 ? 1.896 -1.514 10.007 1.00 95.50 204 LEU A C 1
ATOM 1603 O O . LEU A 1 204 ? 2.710 -1.739 9.108 1.00 95.50 204 LEU A O 1
ATOM 1607 N N . TYR A 1 205 ? 1.968 -0.450 10.798 1.00 93.19 205 TYR A N 1
ATOM 1608 C CA . TYR A 1 205 ? 3.043 0.538 10.770 1.00 93.19 205 TYR A CA 1
ATOM 1609 C C . TYR A 1 205 ? 3.983 0.308 11.954 1.00 93.19 205 TYR A C 1
ATOM 1611 O O . TYR A 1 205 ? 3.536 -0.159 13.002 1.00 93.19 205 TYR A O 1
ATOM 1619 N N . PRO A 1 206 ? 5.288 0.591 11.822 1.00 89.81 206 PRO A N 1
ATOM 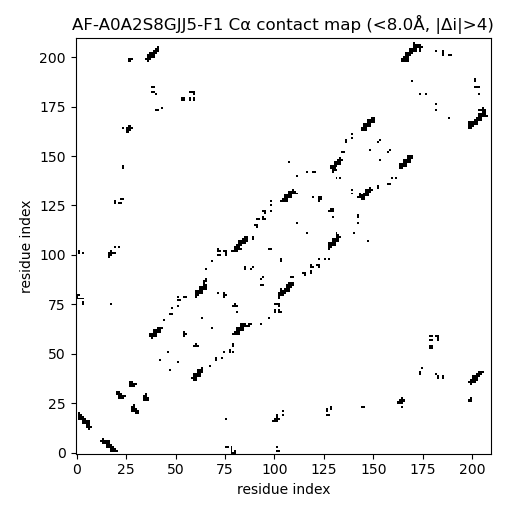1620 C CA . PRO A 1 206 ? 6.215 0.427 12.929 1.00 89.81 206 PRO A CA 1
ATOM 1621 C C . PRO A 1 206 ? 5.839 1.399 14.044 1.00 89.81 206 PRO A C 1
ATOM 1623 O O . PRO A 1 206 ? 5.642 2.588 13.803 1.00 89.81 206 PRO A O 1
ATOM 1626 N N . LYS A 1 207 ? 5.746 0.893 15.274 1.00 85.31 207 LYS A N 1
ATOM 1627 C CA . LYS A 1 207 ? 5.559 1.743 16.447 1.00 85.31 207 LYS A CA 1
ATOM 1628 C C . LYS A 1 207 ? 6.761 2.673 16.584 1.00 85.31 207 LYS A C 1
ATOM 1630 O O . LYS A 1 207 ? 7.899 2.202 16.632 1.00 85.31 207 LYS A O 1
ATOM 1635 N N . THR A 1 208 ? 6.515 3.975 16.667 1.00 68.25 208 THR A N 1
ATOM 1636 C CA . THR A 1 208 ? 7.579 4.923 16.996 1.00 68.25 208 THR A CA 1
ATOM 1637 C C . THR A 1 208 ? 8.036 4.652 18.430 1.00 68.25 208 THR A C 1
ATOM 1639 O O . THR A 1 208 ? 7.233 4.615 19.365 1.00 68.25 208 THR A O 1
ATOM 1642 N N . VAL A 1 209 ? 9.325 4.349 18.610 1.00 44.34 209 VAL A N 1
ATOM 1643 C CA . VAL A 1 209 ? 9.907 4.244 19.953 1.00 44.34 209 VAL A CA 1
ATOM 1644 C C . VAL A 1 209 ? 10.015 5.677 20.491 1.00 44.34 209 VAL A C 1
ATOM 1646 O O . VAL A 1 209 ? 10.586 6.509 19.783 1.00 44.34 209 VAL A O 1
ATOM 1649 N N . PRO A 1 210 ? 9.424 5.987 21.659 1.00 38.75 210 PRO A N 1
ATOM 1650 C CA . PRO A 1 210 ? 9.484 7.323 22.251 1.00 38.75 210 PRO A CA 1
ATOM 1651 C C . PRO A 1 210 ? 10.906 7.749 22.631 1.00 38.75 210 PRO A C 1
ATOM 1653 O O . PRO A 1 210 ? 11.745 6.860 22.914 1.00 38.75 210 PRO A O 1
#

Organism: NCBI:txid124

Sequence (210 aa):
MPAYYELRGVPGVRKRIGLRELFVRRNSFFQEDRRWVPRASFAMENPLHSESNRWTDADLVPIISPRNLNLANDAMAQGVPLIVDLSEDCVPSKLLTCIPYASITLLVLPSLTAEMIPAVQSAMSCHLPIGVHVTESGEIPEQAQFVVVSEDLLVRGWQTSRRLPVVVTREWSIEGRSPAELRAACDQFQAELEHGADYAGLWLYPKTVP

Radius of gyration: 16.71 Å; Cα contacts (8 Å, |Δi|>4): 405; chains: 1; bounding box: 40×39×52 Å

Solvent-accessible surface area (backbone atoms only — not comparable to full-atom values): 11901 Å² total; per-residue (Å²): 123,62,54,71,44,75,57,80,88,52,91,93,49,88,49,70,45,44,54,68,61,56,45,78,56,65,43,28,37,29,42,84,92,34,83,40,63,55,33,31,33,60,53,65,100,72,53,66,87,84,38,48,67,48,28,62,78,37,68,34,34,39,30,33,50,74,89,54,56,77,51,39,60,56,28,43,74,72,47,39,56,29,33,38,42,25,64,91,61,78,45,47,69,56,58,52,67,47,61,74,34,48,16,49,55,38,38,36,30,58,66,86,53,83,81,35,48,68,39,50,51,54,30,48,78,67,55,34,49,38,25,29,47,52,90,64,100,64,88,78,60,86,81,48,58,28,38,38,34,42,49,71,50,48,77,72,64,62,82,71,96,66,80,40,17,41,26,40,31,42,72,34,90,53,82,96,57,51,48,55,57,52,36,51,48,41,52,50,50,58,67,68,43,66,97,79,71,81,61,20,26,41,32,40,39,69,52,81,81,130

Secondary structure (DSSP, 8-state):
--EEEE--SSTT---EEEE--EEEETTEEEETTEEE--EEEEPPSSSHHHHHHHHHHTT-EEEE-GGGGGGHHHHHHHT--EEEE-TTS--HHHHHHHTT-TTEEEEEES---GGGHHHHHHHHHTT--EEEEE-SSPPPPTT-SEEEEEHHHHHTT---SS---EEEEEEE--TT--HHHHHHHHHHHHHHS-TT---SEEEEEEPPP-

Foldseek 3Di:
DWDWDFDPDDPPDRAIATDFQWDWDQAAIDHPNHTDAAEEEEDDQPCCVPCVVQCVVLSYAYEYELVNCVSLVVCLVSVGAHEYEDAPPDDLVSLQSLLRRSSDQEYEYQADDPRNVVSLVVSVVSVHAYEYEDPDLDAHDPSHQAYEYEPVVVVVPDDDPGRHAYAYEDEDAPPPDGSNRSSVVQVVVVVPPPPDDDHHYYYYYHHDDD

Nearest PDB structures (foldseek):
  9c6c-assembly1_D  TM=5.210E-01  e=2.928E-02  Bacteroidales bacterium
  9c67-assembly1_D  TM=5.137E-01  e=4.763E-02  Bacteroidales bacterium
  9c6c-assembly1_F  TM=5.183E-01  e=1.930E-01  Bacteroidales bacterium
  9c67-assembly1_F  TM=6.720E-01  e=8.309E-01  Bacteroidales bacterium
  3meq-assembly1_C  TM=2.673E-01  e=1.709E-01  Brucella suis

Mean predicted aligned error: 6.5 Å

pLDDT: mean 84.5, std 12.91, range [38.75, 96.38]